Protein AF-0000000087551458 (afdb_homodimer)

Solvent-accessible surface area (backbone atoms only — not comparable to full-atom values): 13651 Å² total; per-residue (Å²): 126,88,75,55,56,70,58,49,51,50,13,48,53,32,6,51,55,11,37,76,61,69,16,69,64,28,6,11,34,29,32,46,92,92,32,78,53,16,55,11,52,19,35,22,65,68,70,70,38,76,75,34,36,12,62,48,35,8,50,53,38,17,45,74,68,69,41,66,91,47,36,48,73,15,34,37,37,27,42,41,41,49,32,47,40,43,20,44,53,42,38,69,52,28,35,36,30,39,36,22,17,38,83,33,57,73,49,8,8,64,67,16,94,47,45,60,46,66,48,67,82,40,76,87,32,48,73,50,41,49,76,48,70,61,46,70,60,89,110,126,89,77,52,58,70,58,50,49,50,12,49,54,32,6,51,54,11,38,74,61,68,16,68,64,28,6,12,33,28,32,47,93,91,32,78,54,16,54,11,53,19,34,23,66,68,70,72,38,77,75,33,35,13,62,48,36,8,52,51,38,18,43,75,69,69,41,67,90,46,36,48,70,14,35,37,38,26,43,42,42,51,32,47,40,42,19,44,54,42,37,69,53,28,35,36,28,39,37,22,19,39,82,35,56,71,49,8,7,64,68,18,96,47,44,57,45,67,48,67,82,39,78,88,34,49,71,50,41,49,77,47,71,61,46,71,60,91,111

Radius of gyration: 18.43 Å; Cα contacts (8 Å, |Δi|>4): 666; chains: 2; bounding box: 40×57×38 Å

Secondary structure (DSSP, 8-state):
---THHHHHHHHHHHHHHHHTTS---EEEEEETTEEEEEEE--HHHHT-TT--HHHHHHHHHHHTT-GGGGGG-EEEEEE--BHHHHHHHHHTT-SEEEEEE--TTTBTTTSS--TTT----GGG-SPPEEE--TTTT-/----HHHHHHHHHHHHHHHHTTS---EEEEEETTEEEEEEE--HHHHT-TT--HHHHHHHHHHHTT-GGGGGG-EEEEEE--BHHHHHHHHHTT-SEEEEEE--TTTBTTTSS--TTT----GGG-SPPEEE--TTTT-

Structure (mmCIF, N/CA/C/O backbone):
data_AF-0000000087551458-model_v1
#
loop_
_entity.id
_entity.type
_entity.pdbx_description
1 polymer 'Nucleoside deaminase'
#
loop_
_atom_site.group_PDB
_atom_site.id
_atom_site.type_symbol
_atom_site.label_atom_id
_atom_site.label_alt_id
_atom_site.label_comp_id
_atom_site.label_asym_id
_atom_site.label_entity_id
_atom_site.label_seq_id
_atom_site.pdbx_PDB_ins_code
_atom_site.Cartn_x
_atom_site.Cartn_y
_atom_site.Cartn_z
_atom_site.occupancy
_atom_site.B_iso_or_equiv
_atom_site.auth_seq_id
_atom_site.auth_comp_id
_atom_site.auth_asym_id
_atom_site.auth_atom_id
_atom_site.pdbx_PDB_model_num
ATOM 1 N N . MET A 1 1 ? -2.775 24.969 20.734 1 42.5 1 MET A N 1
ATOM 2 C CA . MET A 1 1 ? -3.451 23.984 19.891 1 42.5 1 MET A CA 1
ATOM 3 C C . MET A 1 1 ? -3.123 24.219 18.422 1 42.5 1 MET A C 1
ATOM 5 O O . MET A 1 1 ? -3.467 25.25 17.859 1 42.5 1 MET A O 1
ATOM 9 N N . ASP A 1 2 ? -1.963 23.891 17.781 1 56.97 2 ASP A N 1
ATOM 10 C CA . ASP A 1 2 ? -1.514 24.219 16.422 1 56.97 2 ASP A CA 1
ATOM 11 C C . ASP A 1 2 ? -2.625 23.969 15.414 1 56.97 2 ASP A C 1
ATOM 13 O O . ASP A 1 2 ? -3.326 22.953 15.477 1 56.97 2 ASP A O 1
ATOM 17 N N . ASN A 1 3 ? -3.404 24.922 15.047 1 77.62 3 ASN A N 1
ATOM 18 C CA . ASN A 1 3 ? -4.758 25 14.508 1 77.62 3 ASN A CA 1
ATOM 19 C C . ASN A 1 3 ? -4.863 24.328 13.141 1 77.62 3 ASN A C 1
ATOM 21 O O . ASN A 1 3 ? -4.551 24.938 12.117 1 77.62 3 ASN A O 1
ATOM 25 N N . TYR A 1 4 ? -4.766 23.016 13.094 1 88.94 4 TYR A N 1
ATOM 26 C CA . TYR A 1 4 ? -4.918 22.234 11.875 1 88.94 4 TYR A CA 1
ATOM 27 C C . TYR A 1 4 ? -6.336 22.328 11.328 1 88.94 4 TYR A C 1
ATOM 29 O O . TYR A 1 4 ? -6.691 21.656 10.367 1 88.94 4 TYR A O 1
ATOM 37 N N . ASN A 1 5 ? -7.047 23.219 11.922 1 91.06 5 ASN A N 1
ATOM 38 C CA . ASN A 1 5 ? -8.469 23.266 11.602 1 91.06 5 ASN A CA 1
ATOM 39 C C . ASN A 1 5 ? -8.695 23.562 10.117 1 91.06 5 ASN A C 1
ATOM 41 O O . ASN A 1 5 ? -9.516 22.922 9.469 1 91.06 5 ASN A O 1
ATOM 45 N N . GLN A 1 6 ? -7.988 24.516 9.633 1 94.19 6 GLN A N 1
ATOM 46 C CA . GLN A 1 6 ? -8.188 24.891 8.234 1 94.19 6 GLN A CA 1
ATOM 47 C C . GLN A 1 6 ? -7.812 23.734 7.305 1 94.19 6 GLN A C 1
ATOM 49 O O . GLN A 1 6 ? -8.445 23.547 6.266 1 94.19 6 GLN A O 1
ATOM 54 N N . TYR A 1 7 ? -6.797 23 7.621 1 96.94 7 TYR A N 1
ATOM 55 C CA . TYR A 1 7 ? -6.348 21.891 6.781 1 96.94 7 TYR A CA 1
ATOM 56 C C . TYR A 1 7 ? -7.301 20.703 6.883 1 96.94 7 TYR A C 1
ATOM 58 O O . TYR A 1 7 ? -7.566 20.031 5.887 1 96.94 7 TYR A O 1
ATOM 66 N N . MET A 1 8 ? -7.816 20.516 8.117 1 96.75 8 MET A N 1
ATOM 67 C CA . MET A 1 8 ? -8.781 19.438 8.266 1 96.75 8 MET A CA 1
ATOM 68 C C . MET A 1 8 ? -10.078 19.75 7.527 1 96.75 8 MET A C 1
ATOM 70 O O . MET A 1 8 ? -10.719 18.859 6.969 1 96.75 8 MET A O 1
ATOM 74 N N . LEU A 1 9 ? -10.414 21.016 7.527 1 96.38 9 LEU A N 1
ATOM 75 C CA . LEU A 1 9 ? -11.578 21.422 6.742 1 96.38 9 LEU A CA 1
ATOM 76 C C . LEU A 1 9 ? -11.367 21.109 5.262 1 96.38 9 LEU A C 1
ATOM 78 O O . LEU A 1 9 ? -12.305 20.688 4.574 1 96.38 9 LEU A O 1
ATOM 82 N N . GLU A 1 10 ? -10.148 21.344 4.773 1 98 10 GLU A N 1
ATOM 83 C CA . GLU A 1 10 ? -9.828 20.984 3.396 1 98 10 GLU A CA 1
ATOM 84 C C . GLU A 1 10 ? -9.984 19.484 3.178 1 98 10 GLU A C 1
ATOM 86 O O . GLU A 1 10 ? -10.547 19.047 2.168 1 98 10 GLU A O 1
ATOM 91 N N . CYS A 1 11 ? -9.508 18.688 4.129 1 98.44 11 CYS A N 1
ATOM 92 C CA . CYS A 1 11 ? -9.672 17.234 4.031 1 98.44 11 CYS A CA 1
ATOM 93 C C . CYS A 1 11 ? -11.141 16.859 3.936 1 98.44 11 CYS A C 1
ATOM 95 O O . CYS A 1 11 ? -11.516 15.992 3.135 1 98.44 11 CYS A O 1
ATOM 97 N N . ILE A 1 12 ? -11.945 17.5 4.719 1 97.94 12 ILE A N 1
ATOM 98 C CA . ILE A 1 12 ? -13.375 17.203 4.762 1 97.94 12 ILE A CA 1
ATOM 99 C C . ILE A 1 12 ? -14.016 17.547 3.418 1 97.94 12 ILE A C 1
ATOM 101 O O . ILE A 1 12 ? -14.859 16.812 2.91 1 97.94 12 ILE A O 1
ATOM 105 N N . GLN A 1 13 ? -13.617 18.656 2.859 1 98.56 13 GLN A N 1
ATOM 106 C CA . GLN A 1 13 ? -14.125 19.016 1.544 1 98.56 13 GLN A CA 1
ATOM 107 C C . GLN A 1 13 ? -13.742 17.984 0.49 1 98.56 13 GLN A C 1
ATOM 109 O O . GLN A 1 13 ? -14.555 17.625 -0.355 1 98.56 13 GLN A O 1
ATOM 114 N N . LEU A 1 14 ? -12.547 17.531 0.528 1 98.88 14 LEU A N 1
ATOM 115 C CA . LEU A 1 14 ? -12.094 16.469 -0.381 1 98.88 14 LEU A CA 1
ATOM 116 C C . LEU A 1 14 ? -12.875 15.188 -0.154 1 98.88 14 LEU A C 1
ATOM 118 O O . LEU A 1 14 ? -13.242 14.508 -1.112 1 98.88 14 LEU A O 1
ATOM 122 N N . ALA A 1 15 ? -13.125 14.906 1.107 1 98.69 15 ALA A N 1
ATOM 123 C CA . ALA A 1 15 ? -13.898 13.719 1.457 1 98.69 15 ALA A CA 1
ATOM 124 C C . ALA A 1 15 ? -15.312 13.789 0.873 1 98.69 15 ALA A C 1
ATOM 126 O O . ALA A 1 15 ? -15.836 12.781 0.392 1 98.69 15 ALA A O 1
ATOM 127 N N . LYS A 1 16 ? -15.859 14.961 0.935 1 98.69 16 LYS A N 1
ATOM 128 C CA . LYS A 1 16 ? -17.188 15.156 0.358 1 98.69 16 LYS A CA 1
ATOM 129 C C . LYS A 1 16 ? -17.172 14.891 -1.145 1 98.69 16 LYS A C 1
ATOM 131 O O . LYS A 1 16 ? -18.109 14.289 -1.682 1 98.69 16 LYS A O 1
ATOM 136 N N . GLN A 1 17 ? -16.156 15.352 -1.798 1 98.81 17 GLN A N 1
ATOM 137 C CA . GLN A 1 17 ? -16.016 15.094 -3.227 1 98.81 17 GLN A CA 1
ATOM 138 C C . GLN A 1 17 ? -15.891 13.602 -3.51 1 98.81 17 GLN A C 1
ATOM 140 O O . GLN A 1 17 ? -16.453 13.109 -4.492 1 98.81 17 GLN A O 1
ATOM 145 N N . ALA A 1 18 ? -15.164 12.906 -2.652 1 98.81 18 ALA A N 1
ATOM 146 C CA . ALA A 1 18 ? -15.062 11.453 -2.791 1 98.81 18 ALA A CA 1
ATOM 147 C C . ALA A 1 18 ? -16.438 10.797 -2.703 1 98.81 18 ALA A C 1
ATOM 149 O O . ALA A 1 18 ? -16.797 9.961 -3.537 1 98.81 18 ALA A O 1
ATOM 150 N N . LEU A 1 19 ? -17.156 11.219 -1.733 1 98.62 19 LEU A N 1
ATOM 151 C CA . LEU A 1 19 ? -18.484 10.672 -1.51 1 98.62 19 LEU A CA 1
ATOM 152 C C . LEU A 1 19 ? -19.391 10.922 -2.719 1 98.62 19 LEU A C 1
ATOM 154 O O . LEU A 1 19 ? -20.156 10.039 -3.119 1 98.62 19 LEU A O 1
ATOM 158 N N . GLU A 1 20 ? -19.312 12.062 -3.279 1 98.44 20 GLU A N 1
ATOM 159 C CA . GLU A 1 20 ? -20.109 12.43 -4.449 1 98.44 20 GLU A CA 1
ATOM 160 C C . GLU A 1 20 ? -19.828 11.492 -5.621 1 98.44 20 GLU A C 1
ATOM 162 O O . GLU A 1 20 ? -20.703 11.281 -6.469 1 98.44 20 GLU A O 1
ATOM 167 N N . LYS A 1 21 ? -18.703 10.914 -5.664 1 98.25 21 LYS A N 1
ATOM 168 C CA . LYS A 1 21 ? -18.312 10.031 -6.762 1 98.25 21 LYS A CA 1
ATOM 169 C C . LYS A 1 21 ? -18.5 8.562 -6.383 1 98.25 21 LYS A C 1
ATOM 171 O O . LYS A 1 21 ? -18.031 7.672 -7.094 1 98.25 21 LYS A O 1
ATOM 176 N N . GLY A 1 22 ? -19.109 8.344 -5.207 1 98.31 22 GLY A N 1
ATOM 177 C CA . GLY A 1 22 ? -19.469 6.996 -4.801 1 98.31 22 GLY A CA 1
ATOM 178 C C . GLY A 1 22 ? -18.359 6.301 -4.023 1 98.31 22 GLY A C 1
ATOM 179 O O . GLY A 1 22 ? -18.406 5.086 -3.832 1 98.31 22 GLY A O 1
ATOM 180 N N . ASN A 1 23 ? -17.375 7.059 -3.613 1 98.62 23 ASN A N 1
ATOM 181 C CA . ASN A 1 23 ? -16.281 6.52 -2.818 1 98.62 23 ASN A CA 1
ATOM 182 C C . ASN A 1 23 ? -16.484 6.766 -1.328 1 98.62 23 ASN A C 1
ATOM 184 O O . ASN A 1 23 ? -17.281 7.625 -0.943 1 98.62 23 ASN A O 1
ATOM 188 N N . PRO A 1 24 ? -15.828 5.902 -0.433 1 97.94 24 PRO A N 1
ATOM 189 C CA . PRO A 1 24 ? -15.773 6.309 0.974 1 97.94 24 PRO A CA 1
ATOM 190 C C . PRO A 1 24 ? -15.312 7.754 1.154 1 97.94 24 PRO A C 1
ATOM 192 O O . PRO A 1 24 ? -14.438 8.219 0.421 1 97.94 24 PRO A O 1
ATOM 195 N N . PRO A 1 25 ? -15.852 8.477 2.047 1 98.5 25 PRO A N 1
ATOM 196 C CA . PRO A 1 25 ? -15.516 9.891 2.238 1 98.5 25 PRO A CA 1
ATOM 197 C C . PRO A 1 25 ? -14.203 10.094 2.99 1 98.5 25 PRO A C 1
ATOM 199 O O . PRO A 1 25 ? -14.211 10.359 4.195 1 98.5 25 PRO A O 1
ATOM 202 N N . VAL A 1 26 ? -13.164 9.961 2.344 1 98.81 26 VAL A N 1
ATOM 203 C CA . VAL A 1 26 ? -11.828 10.156 2.898 1 98.81 26 VAL A CA 1
ATOM 204 C C . VAL A 1 26 ? -11.07 11.195 2.072 1 98.81 26 VAL A C 1
ATOM 206 O O . VAL A 1 26 ? -11.039 11.117 0.841 1 98.81 26 VAL A O 1
ATOM 209 N N . GLY A 1 27 ? -10.523 12.133 2.67 1 98.81 27 GLY A N 1
ATOM 210 C CA . GLY A 1 27 ? -9.664 13.156 2.104 1 98.81 27 GLY A CA 1
ATOM 211 C C . GLY A 1 27 ? -8.391 13.367 2.898 1 98.81 27 GLY A C 1
ATOM 212 O O . GLY A 1 27 ? -8.367 13.172 4.113 1 98.81 27 GLY A O 1
ATOM 213 N N . SER A 1 28 ? -7.32 13.75 2.213 1 98.88 28 SER A N 1
ATOM 214 C CA . SER A 1 28 ? -6.023 13.953 2.855 1 98.88 28 SER A CA 1
ATOM 215 C C . SER A 1 28 ? -5.246 15.086 2.193 1 98.88 28 SER A C 1
ATOM 217 O O . SER A 1 28 ? -5.387 15.32 0.992 1 98.88 28 SER A O 1
ATOM 219 N N . VAL A 1 29 ? -4.422 15.766 2.963 1 98.88 29 VAL A N 1
ATOM 220 C CA . VAL A 1 29 ? -3.525 16.781 2.43 1 98.88 29 VAL A CA 1
ATOM 221 C C . VAL A 1 29 ? -2.146 16.641 3.072 1 98.88 29 VAL A C 1
ATOM 223 O O . VAL A 1 29 ? -2.018 16.078 4.164 1 98.88 29 VAL A O 1
ATOM 226 N N . LEU A 1 30 ? -1.147 17.062 2.408 1 98.88 30 LEU A N 1
ATOM 227 C CA . LEU A 1 30 ? 0.207 17.25 2.916 1 98.88 30 LEU A CA 1
ATOM 228 C C . LEU A 1 30 ? 0.534 18.734 3.039 1 98.88 30 LEU A C 1
ATOM 230 O O . LEU A 1 30 ? 0.276 19.516 2.115 1 98.88 30 LEU A O 1
ATOM 234 N N . VAL A 1 31 ? 1.091 19.109 4.18 1 98.81 31 VAL A N 1
ATOM 235 C CA . VAL A 1 31 ? 1.373 20.5 4.457 1 98.81 31 VAL A CA 1
ATOM 236 C C . VAL A 1 31 ? 2.855 20.688 4.777 1 98.81 31 VAL A C 1
ATOM 238 O O . VAL A 1 31 ? 3.438 19.891 5.516 1 98.81 31 VAL A O 1
ATOM 241 N N . PHE A 1 32 ? 3.494 21.625 4.184 1 98.56 32 PHE A N 1
ATOM 242 C CA . PHE A 1 32 ? 4.867 22.031 4.449 1 98.56 32 PHE A CA 1
ATOM 243 C C . PHE A 1 32 ? 4.977 23.547 4.527 1 98.56 32 PHE A C 1
ATOM 245 O O . PHE A 1 32 ? 4.516 24.25 3.625 1 98.56 32 PHE A O 1
ATOM 252 N N . GLU A 1 33 ? 5.434 24.016 5.613 1 97.25 33 GLU A N 1
ATOM 253 C CA . GLU A 1 33 ? 5.586 25.453 5.82 1 97.25 33 GLU A CA 1
ATOM 254 C C . GLU A 1 33 ? 4.27 26.188 5.562 1 97.25 33 GLU A C 1
ATOM 256 O O . GLU A 1 33 ? 4.227 27.141 4.777 1 97.25 33 GLU A O 1
ATOM 261 N N . ASP A 1 34 ? 3.258 25.641 6.086 1 96.25 34 ASP A N 1
ATOM 262 C CA . ASP A 1 34 ? 1.927 26.234 6.141 1 96.25 34 ASP A CA 1
ATOM 263 C C . ASP A 1 34 ? 1.304 26.312 4.75 1 96.25 34 ASP A C 1
ATOM 265 O O . ASP A 1 34 ? 0.417 27.141 4.508 1 96.25 34 ASP A O 1
ATOM 269 N N . LYS A 1 35 ? 1.746 25.484 3.934 1 97.38 35 LYS A N 1
ATOM 270 C CA . LYS A 1 35 ? 1.183 25.391 2.59 1 97.38 35 LYS A CA 1
ATOM 271 C C . LYS A 1 35 ? 0.812 23.953 2.24 1 97.38 35 LYS A C 1
ATOM 273 O O . LYS A 1 35 ? 1.564 23.031 2.535 1 97.38 35 LYS A O 1
ATOM 278 N N . ILE A 1 36 ? -0.314 23.891 1.638 1 98.69 36 ILE A N 1
ATOM 279 C CA . ILE A 1 36 ? -0.689 22.578 1.114 1 98.69 36 ILE A CA 1
ATOM 280 C C . ILE A 1 36 ? 0.142 22.266 -0.126 1 98.69 36 ILE A C 1
ATOM 282 O O . ILE A 1 36 ? 0.088 22.984 -1.12 1 98.69 36 ILE A O 1
ATOM 286 N N . ILE A 1 37 ? 0.859 21.156 -0.063 1 98.81 37 ILE A N 1
ATOM 287 C CA . ILE A 1 37 ? 1.74 20.828 -1.179 1 98.81 37 ILE A CA 1
ATOM 288 C C . ILE A 1 37 ? 1.191 19.625 -1.935 1 98.81 37 ILE A C 1
ATOM 290 O O . ILE A 1 37 ? 1.638 19.312 -3.043 1 98.81 37 ILE A O 1
ATOM 294 N N . GLY A 1 38 ? 0.224 18.938 -1.358 1 98.88 38 GLY A N 1
ATOM 295 C CA . GLY A 1 38 ? -0.424 17.797 -1.969 1 98.88 38 GLY A CA 1
ATOM 296 C C . GLY A 1 38 ? -1.812 17.531 -1.419 1 98.88 38 GLY A C 1
ATOM 297 O O . GLY A 1 38 ? -2.062 17.734 -0.229 1 98.88 38 GLY A O 1
ATOM 298 N N . LYS A 1 39 ? -2.662 17.094 -2.283 1 98.94 39 LYS A N 1
ATOM 299 C CA . LYS A 1 39 ? -4.031 16.734 -1.932 1 98.94 39 LYS A CA 1
ATOM 300 C C . LYS A 1 39 ? -4.398 15.359 -2.471 1 98.94 39 LYS A C 1
ATOM 302 O O . LYS A 1 39 ? -3.914 14.953 -3.529 1 98.94 39 LYS A O 1
ATOM 307 N N . GLY A 1 40 ? -5.262 14.68 -1.704 1 98.88 40 GLY A N 1
ATOM 308 C CA . GLY A 1 40 ? -5.719 13.359 -2.115 1 98.88 40 GLY A CA 1
ATOM 309 C C . GLY A 1 40 ? -7.195 13.133 -1.854 1 98.88 40 GLY A C 1
ATOM 310 O O . GLY A 1 40 ? -7.68 13.375 -0.746 1 98.88 40 GLY A O 1
ATOM 311 N N . ILE A 1 41 ? -7.902 12.734 -2.904 1 98.88 41 ILE A N 1
ATOM 312 C CA . ILE A 1 41 ? -9.305 12.336 -2.832 1 98.88 41 ILE A CA 1
ATOM 313 C C . ILE A 1 41 ? -9.422 10.828 -3.018 1 98.88 41 ILE A C 1
ATOM 315 O O . ILE A 1 41 ? -8.984 10.281 -4.035 1 98.88 41 ILE A O 1
ATOM 319 N N . GLU A 1 42 ? -10.039 10.164 -1.99 1 98.81 42 GLU A N 1
ATOM 320 C CA . GLU A 1 42 ? -10.281 8.734 -2.113 1 98.81 42 GLU A CA 1
ATOM 321 C C . GLU A 1 42 ? -10.977 8.398 -3.428 1 98.81 42 GLU A C 1
ATOM 323 O O . GLU A 1 42 ? -12 9 -3.764 1 98.81 42 GLU A O 1
ATOM 328 N N . SER A 1 43 ? -10.391 7.395 -4.121 1 98.62 43 SER A N 1
ATOM 329 C CA . SER A 1 43 ? -10.992 7.07 -5.414 1 98.62 43 SER A CA 1
ATOM 330 C C . SER A 1 43 ? -10.852 5.586 -5.727 1 98.62 43 SER A C 1
ATOM 332 O O . SER A 1 43 ? -10.922 5.184 -6.891 1 98.62 43 SER A O 1
ATOM 334 N N . GLY A 1 44 ? -10.641 4.789 -4.715 1 97.5 44 GLY A N 1
ATOM 335 C CA . GLY A 1 44 ? -10.438 3.359 -4.906 1 97.5 44 GLY A CA 1
ATOM 336 C C . GLY A 1 44 ? -11.633 2.674 -5.551 1 97.5 44 GLY A C 1
ATOM 337 O O . GLY A 1 44 ? -11.469 1.915 -6.508 1 97.5 44 GLY A O 1
ATOM 338 N N . LYS A 1 45 ? -12.836 2.912 -5.059 1 96.69 45 LYS A N 1
ATOM 339 C CA . LYS A 1 45 ? -14.031 2.246 -5.559 1 96.69 45 LYS A CA 1
ATOM 340 C C . LYS A 1 45 ? -14.336 2.672 -6.992 1 96.69 45 LYS A C 1
ATOM 342 O O . LYS A 1 45 ? -14.523 1.828 -7.871 1 96.69 45 LYS A O 1
ATOM 347 N N . SER A 1 46 ? -14.312 3.977 -7.246 1 97 46 SER A N 1
ATOM 348 C CA . SER A 1 46 ? -14.703 4.48 -8.562 1 97 46 SER A CA 1
ATOM 349 C C . SER A 1 46 ? -13.672 4.109 -9.625 1 97 46 SER A C 1
ATOM 351 O O . SER A 1 46 ? -14.023 3.9 -10.789 1 97 46 SER A O 1
ATOM 353 N N . SER A 1 47 ? -12.406 3.965 -9.273 1 95.19 47 SER A N 1
ATOM 354 C CA . SER A 1 47 ? -11.352 3.633 -10.227 1 95.19 47 SER A CA 1
ATOM 355 C C . SER A 1 47 ? -11.172 2.123 -10.344 1 95.19 47 SER A C 1
ATOM 357 O O . SER A 1 47 ? -10.57 1.64 -11.305 1 95.19 47 SER A O 1
ATOM 359 N N . GLY A 1 48 ? -11.664 1.401 -9.266 1 93.62 48 GLY A N 1
ATOM 360 C CA . GLY A 1 48 ? -11.406 -0.03 -9.195 1 93.62 48 GLY A CA 1
ATOM 361 C C . GLY A 1 48 ? -9.992 -0.367 -8.773 1 93.62 48 GLY A C 1
ATOM 362 O O . GLY A 1 48 ? -9.562 -1.519 -8.883 1 93.62 48 GLY A O 1
ATOM 363 N N . ASP A 1 49 ? -9.211 0.591 -8.344 1 95.12 49 ASP A N 1
ATOM 364 C CA . ASP A 1 49 ? -7.828 0.477 -7.906 1 95.12 49 ASP A CA 1
ATOM 365 C C . ASP A 1 49 ? -7.688 0.848 -6.43 1 95.12 49 ASP A C 1
ATOM 367 O O . ASP A 1 49 ? -7.688 2.029 -6.078 1 95.12 49 ASP A O 1
ATOM 371 N N . ILE A 1 50 ? -7.445 -0.088 -5.59 1 94.69 50 ILE A N 1
ATOM 372 C CA . ILE A 1 50 ? -7.508 0.135 -4.148 1 94.69 50 ILE A CA 1
ATOM 373 C C . ILE A 1 50 ? -6.293 0.944 -3.699 1 94.69 50 ILE A C 1
ATOM 375 O O . ILE A 1 50 ? -6.242 1.415 -2.561 1 94.69 50 ILE A O 1
ATOM 379 N N . THR A 1 51 ? -5.258 1.122 -4.609 1 96.81 51 THR A N 1
ATOM 380 C CA . THR A 1 51 ? -4.117 1.946 -4.227 1 96.81 51 THR A CA 1
ATOM 381 C C . THR A 1 51 ? -4.477 3.428 -4.281 1 96.81 51 THR A C 1
ATOM 383 O O . THR A 1 51 ? -3.703 4.277 -3.832 1 96.81 51 THR A O 1
ATOM 386 N N . GLN A 1 52 ? -5.629 3.719 -4.746 1 97.94 52 GLN A N 1
ATOM 38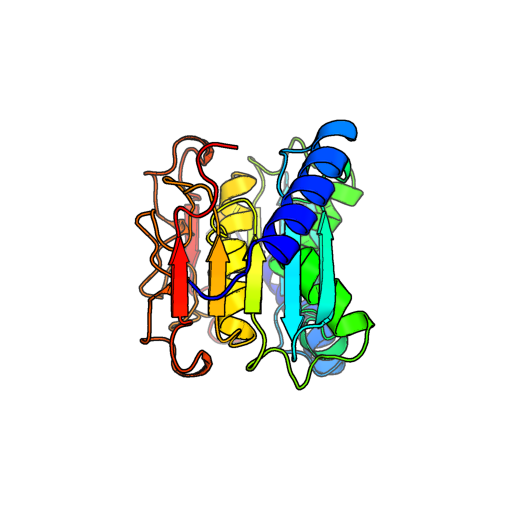7 C CA . GLN A 1 52 ? -6.035 5.113 -4.871 1 97.94 52 GLN A CA 1
ATOM 388 C C . GLN A 1 52 ? -6.707 5.605 -3.59 1 97.94 52 GLN A C 1
ATOM 390 O O . GLN A 1 52 ? -7.809 6.16 -3.631 1 97.94 52 GLN A O 1
ATOM 395 N N . HIS A 1 53 ? -6.078 5.352 -2.508 1 98.81 53 HIS A N 1
ATOM 396 C CA . HIS A 1 53 ? -6.469 5.934 -1.229 1 98.81 53 HIS A CA 1
ATOM 397 C C . HIS A 1 53 ? -6.066 7.402 -1.146 1 98.81 53 HIS A C 1
ATOM 399 O O . HIS A 1 53 ? -5.094 7.82 -1.779 1 98.81 53 HIS A O 1
ATOM 405 N N . ALA A 1 54 ? -6.75 8.164 -0.403 1 98.88 54 ALA A N 1
ATOM 406 C CA . ALA A 1 54 ? -6.543 9.602 -0.29 1 98.88 54 ALA A CA 1
ATOM 407 C C . ALA A 1 54 ? -5.117 9.914 0.15 1 98.88 54 ALA A C 1
ATOM 409 O O . ALA A 1 54 ? -4.484 10.836 -0.38 1 98.88 54 ALA A O 1
ATOM 410 N N . GLU A 1 55 ? -4.539 9.211 1.164 1 98.81 55 GLU A N 1
ATOM 411 C CA . GLU A 1 55 ? -3.197 9.453 1.688 1 98.81 55 GLU A CA 1
ATOM 412 C C . GLU A 1 55 ? -2.135 9.195 0.625 1 98.81 55 GLU A C 1
ATOM 414 O O . GLU A 1 55 ? -1.187 9.969 0.483 1 98.81 55 GLU A O 1
ATOM 419 N N . ILE A 1 56 ? -2.295 8.086 -0.097 1 98.81 56 ILE A N 1
ATOM 420 C CA . ILE A 1 56 ? -1.376 7.766 -1.184 1 98.81 56 ILE A CA 1
ATOM 421 C C . ILE A 1 56 ? -1.43 8.859 -2.246 1 98.81 56 ILE A C 1
ATOM 423 O O . ILE A 1 56 ? -0.391 9.352 -2.697 1 98.81 56 ILE A O 1
ATOM 427 N N . LEU A 1 57 ? -2.627 9.266 -2.598 1 98.81 57 LEU A N 1
ATOM 428 C CA . LEU A 1 57 ? -2.805 10.258 -3.654 1 98.81 57 LEU A CA 1
ATOM 429 C C . LEU A 1 57 ? -2.27 11.617 -3.221 1 98.81 57 LEU A C 1
ATOM 431 O O . LEU A 1 57 ? -1.756 12.383 -4.043 1 98.81 57 LEU A O 1
ATOM 435 N N . ALA A 1 58 ? -2.367 11.984 -1.93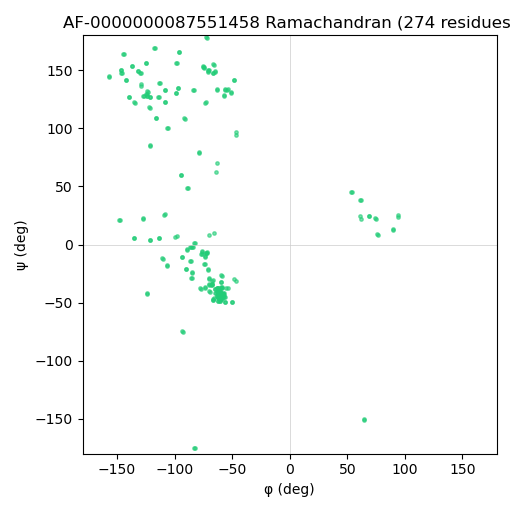6 1 98.88 58 ALA A N 1
ATOM 436 C CA . ALA A 1 58 ? -1.78 13.219 -1.428 1 98.88 58 ALA A CA 1
ATOM 437 C C . ALA A 1 58 ? -0.264 13.219 -1.604 1 98.88 58 ALA A C 1
ATOM 439 O O . ALA A 1 58 ? 0.32 14.227 -2.016 1 98.88 58 ALA A O 1
ATOM 440 N N . VAL A 1 59 ? 0.377 12.102 -1.317 1 98.81 59 VAL A N 1
ATOM 441 C CA . VAL A 1 59 ? 1.823 11.977 -1.475 1 98.81 59 VAL A CA 1
ATOM 442 C C . VAL A 1 59 ? 2.191 12.07 -2.953 1 98.81 59 VAL A C 1
ATOM 444 O O . VAL A 1 59 ? 3.111 12.797 -3.328 1 98.81 59 VAL A O 1
ATOM 447 N N . LYS A 1 60 ? 1.463 11.352 -3.789 1 98.38 60 LYS A N 1
ATOM 448 C CA . LYS A 1 60 ? 1.736 11.391 -5.223 1 98.38 60 LYS A CA 1
ATOM 449 C C . LYS A 1 60 ? 1.615 12.812 -5.762 1 98.38 60 LYS A C 1
ATOM 451 O O . LYS A 1 60 ? 2.422 13.242 -6.59 1 98.38 60 LYS A O 1
ATOM 456 N N . ASP A 1 61 ? 0.601 13.508 -5.34 1 98.75 61 ASP A N 1
ATOM 457 C CA . ASP A 1 61 ? 0.395 14.898 -5.746 1 98.75 61 ASP A CA 1
ATOM 458 C C . ASP A 1 61 ? 1.567 15.773 -5.32 1 98.75 61 ASP A C 1
ATOM 460 O O . ASP A 1 61 ? 2.061 16.594 -6.105 1 98.75 61 ASP A O 1
ATOM 464 N N . ALA A 1 62 ? 2.025 15.625 -4.094 1 98.69 62 ALA A N 1
ATOM 465 C CA . ALA A 1 62 ? 3.17 16.391 -3.6 1 98.69 62 ALA A CA 1
ATOM 466 C C . ALA A 1 62 ? 4.422 16.078 -4.418 1 98.69 62 ALA A C 1
ATOM 468 O O . ALA A 1 62 ? 5.191 16.984 -4.746 1 98.69 62 ALA A O 1
ATOM 469 N N . LEU A 1 63 ? 4.621 14.828 -4.734 1 98.12 63 LEU A N 1
ATOM 470 C CA . LEU A 1 63 ? 5.77 14.43 -5.543 1 98.12 63 LEU A CA 1
ATOM 471 C C . LEU A 1 63 ? 5.707 15.07 -6.926 1 98.12 63 LEU A C 1
ATOM 473 O O . LEU A 1 63 ? 6.707 15.594 -7.414 1 98.12 63 LEU A O 1
ATOM 477 N N . LYS A 1 64 ? 4.586 15.039 -7.551 1 97.75 64 LYS A N 1
ATOM 478 C CA . LYS A 1 64 ? 4.383 15.641 -8.867 1 97.75 64 LYS A CA 1
ATOM 479 C C . LYS A 1 64 ? 4.668 17.141 -8.828 1 97.75 64 LYS A C 1
ATOM 481 O O . LYS A 1 64 ? 5.176 17.703 -9.805 1 97.75 64 LYS A O 1
ATOM 486 N N . ASN A 1 65 ? 4.379 17.703 -7.703 1 97.88 65 ASN A N 1
ATOM 487 C CA . ASN A 1 65 ? 4.547 19.141 -7.527 1 97.88 65 ASN A CA 1
ATOM 488 C C . ASN A 1 65 ? 5.984 19.5 -7.16 1 97.88 65 ASN A C 1
ATOM 490 O O . ASN A 1 65 ? 6.305 20.672 -6.938 1 97.88 65 ASN A O 1
ATOM 494 N N . GLY A 1 66 ? 6.867 18.516 -7.012 1 97.19 66 GLY A N 1
ATOM 495 C CA . GLY A 1 66 ? 8.2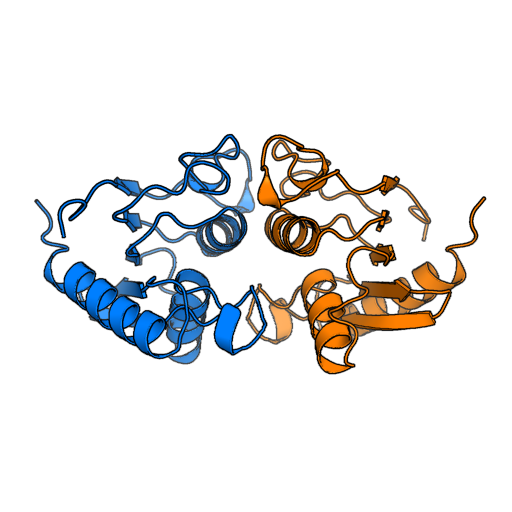89 18.781 -6.836 1 97.19 66 GLY A CA 1
ATOM 496 C C . GLY A 1 66 ? 8.711 18.844 -5.379 1 97.19 66 GLY A C 1
ATOM 497 O O . GLY A 1 66 ? 9.734 19.438 -5.051 1 97.19 66 GLY A O 1
ATOM 498 N N . TYR A 1 67 ? 7.945 18.203 -4.496 1 98.19 67 TYR A N 1
ATOM 499 C CA . TYR A 1 67 ? 8.211 18.359 -3.072 1 98.19 67 TYR A CA 1
ATOM 500 C C . TYR A 1 67 ? 8.805 17.094 -2.475 1 98.19 67 TYR A C 1
ATOM 502 O O . TYR A 1 67 ? 8.641 16.828 -1.28 1 98.19 67 TYR A O 1
ATOM 510 N N . ARG A 1 68 ? 9.445 16.312 -3.23 1 97.06 68 ARG A N 1
ATOM 511 C CA . ARG A 1 68 ? 10.039 15.055 -2.773 1 97.06 68 ARG A CA 1
ATOM 512 C C . ARG A 1 68 ? 10.977 15.297 -1.596 1 97.06 68 ARG A C 1
ATOM 514 O O . ARG A 1 68 ? 10.938 14.555 -0.607 1 97.06 68 ARG A O 1
ATOM 521 N N . ASP A 1 69 ? 11.695 16.359 -1.592 1 97.5 69 ASP A N 1
ATOM 522 C CA . ASP A 1 69 ? 12.805 16.562 -0.663 1 97.5 69 ASP A CA 1
ATOM 523 C C . ASP A 1 69 ? 12.305 17.141 0.661 1 97.5 69 ASP A C 1
ATOM 525 O O . ASP A 1 69 ? 13.078 17.281 1.61 1 97.5 69 ASP A O 1
ATOM 529 N N . VAL A 1 70 ? 11.031 17.391 0.752 1 98.38 70 VAL A N 1
ATOM 530 C CA . VAL A 1 70 ? 10.562 18.016 1.986 1 98.38 70 VAL A CA 1
ATOM 531 C C . VAL A 1 70 ? 9.508 17.125 2.641 1 98.38 70 VAL A C 1
ATOM 533 O O . VAL A 1 70 ? 8.945 17.469 3.682 1 98.38 70 VAL A O 1
ATOM 536 N N . LEU A 1 71 ? 9.219 15.961 2.123 1 98.25 71 LEU A N 1
ATOM 537 C CA . LEU A 1 71 ? 8.203 15.07 2.68 1 98.25 71 LEU A CA 1
ATOM 538 C C . LEU A 1 71 ? 8.531 14.711 4.125 1 98.25 71 LEU A C 1
ATOM 540 O O . LEU A 1 71 ? 7.637 14.648 4.969 1 98.25 71 LEU A O 1
ATOM 544 N N . GLU A 1 72 ? 9.766 14.547 4.445 1 98.19 72 GLU A N 1
ATOM 545 C CA . GLU A 1 72 ? 10.18 14.109 5.777 1 98.19 72 GLU A CA 1
ATOM 546 C C . GLU A 1 72 ? 10 15.227 6.805 1 98.19 72 GLU A C 1
ATOM 548 O O . GLU A 1 72 ? 10.094 14.984 8.008 1 98.19 72 GLU A O 1
ATOM 553 N N . LYS A 1 73 ? 9.656 16.453 6.332 1 98.56 73 LYS A N 1
ATOM 554 C CA . LYS A 1 73 ? 9.398 17.578 7.215 1 98.56 73 LYS A CA 1
ATOM 555 C C . LYS A 1 73 ? 7.93 18 7.152 1 98.56 73 LYS A C 1
ATOM 557 O O . LYS A 1 73 ? 7.535 19 7.77 1 98.56 73 LYS A O 1
ATOM 562 N N . SER A 1 74 ? 7.18 17.234 6.441 1 98.5 74 SER A N 1
ATOM 563 C CA . SER A 1 74 ? 5.805 17.641 6.164 1 98.5 74 SER A CA 1
ATOM 564 C C . SER A 1 74 ? 4.836 17 7.156 1 98.5 74 SER A C 1
ATOM 566 O O . SER A 1 74 ? 5.207 16.078 7.898 1 98.5 74 SER A O 1
ATOM 568 N N . ILE A 1 75 ? 3.609 17.562 7.156 1 98.56 75 ILE A N 1
ATOM 569 C CA . ILE A 1 75 ? 2.504 17.094 7.984 1 98.56 75 ILE A CA 1
ATOM 570 C C . ILE A 1 75 ? 1.394 16.531 7.094 1 98.56 75 ILE A C 1
ATOM 572 O O . ILE A 1 75 ? 0.921 17.219 6.184 1 98.56 75 ILE A O 1
ATOM 576 N N . MET A 1 76 ? 0.998 15.336 7.379 1 98.81 76 MET A N 1
ATOM 577 C CA . MET A 1 76 ? -0.171 14.797 6.691 1 98.81 76 MET A CA 1
ATOM 578 C C . MET A 1 76 ? -1.419 14.922 7.559 1 98.81 76 MET A C 1
ATOM 580 O O . MET A 1 76 ? -1.396 14.562 8.742 1 98.81 76 MET A O 1
ATOM 584 N N . LEU A 1 77 ? -2.398 15.422 6.984 1 98.69 77 LEU A N 1
ATOM 585 C CA . LEU A 1 77 ? -3.727 15.406 7.59 1 98.69 77 LEU A CA 1
ATOM 586 C C . LEU A 1 77 ? -4.68 14.531 6.785 1 98.69 77 LEU A C 1
ATOM 588 O O . LEU A 1 77 ? -4.66 14.555 5.555 1 98.69 77 LEU A O 1
ATOM 592 N N . SER A 1 78 ? -5.477 13.797 7.457 1 98.62 78 SER A N 1
ATOM 593 C CA . SER A 1 78 ? -6.445 12.914 6.809 1 98.62 78 SER A CA 1
ATOM 594 C C . SER A 1 78 ? -7.727 12.805 7.625 1 98.62 78 SER A C 1
ATOM 596 O O . SER A 1 78 ? -7.695 12.859 8.859 1 98.62 78 SER A O 1
ATOM 598 N N . THR A 1 79 ? -8.852 12.633 6.965 1 98.12 79 THR A N 1
ATOM 599 C CA . THR A 1 79 ? -10.117 12.484 7.676 1 98.12 79 THR A CA 1
ATOM 600 C C . THR A 1 79 ? -10.141 11.172 8.461 1 98.12 79 THR A C 1
ATOM 602 O O . THR A 1 79 ? -10.789 11.086 9.508 1 98.12 79 THR A O 1
ATOM 605 N N . HIS A 1 80 ? -9.5 10.172 8.016 1 98.06 80 HIS A N 1
ATOM 606 C CA . HIS A 1 80 ? -9.492 8.844 8.625 1 98.06 80 HIS A CA 1
ATOM 607 C C . HIS A 1 80 ? -8.07 8.383 8.922 1 98.06 80 HIS A C 1
ATOM 609 O O . HIS A 1 80 ? -7.121 8.812 8.25 1 98.06 80 HIS A O 1
ATOM 615 N N . GLU A 1 81 ? -7.938 7.5 9.836 1 98.38 81 GLU A N 1
ATOM 616 C CA . GLU A 1 81 ? -6.664 6.844 10.117 1 98.38 81 GLU A CA 1
ATOM 617 C C . GLU A 1 81 ? -6.113 6.156 8.867 1 98.38 81 GLU A C 1
ATOM 619 O O . GLU A 1 81 ? -6.824 5.402 8.203 1 98.38 81 GLU A O 1
ATOM 624 N N . PRO A 1 82 ? -4.809 6.438 8.5 1 98.69 82 PRO A N 1
ATOM 625 C CA . PRO A 1 82 ? -4.203 5.672 7.406 1 98.69 82 PRO A CA 1
ATOM 626 C C . PRO A 1 82 ? -4.23 4.164 7.656 1 98.69 82 PRO A C 1
ATOM 628 O O . PRO A 1 82 ? -3.914 3.713 8.758 1 98.69 82 PRO A O 1
ATOM 631 N N . CYS A 1 83 ? -4.625 3.408 6.668 1 98.5 83 CYS A N 1
ATOM 632 C CA . CYS A 1 83 ? -4.625 1.954 6.781 1 98.5 83 CYS A CA 1
ATOM 633 C C . CYS A 1 83 ? -3.205 1.402 6.75 1 98.5 83 CYS A C 1
ATOM 635 O O . CYS A 1 83 ? -2.246 2.154 6.559 1 98.5 83 CYS A O 1
ATOM 637 N N . ILE A 1 84 ? -3.088 0.147 6.891 1 98.5 84 ILE A N 1
ATOM 638 C CA . ILE A 1 84 ? -1.826 -0.584 6.84 1 98.5 84 ILE A CA 1
ATOM 639 C C . ILE A 1 84 ? -1.047 -0.181 5.59 1 98.5 84 ILE A C 1
ATOM 641 O O . ILE A 1 84 ? 0.128 0.186 5.676 1 98.5 84 ILE A O 1
ATOM 645 N N . MET A 1 85 ? -1.667 -0.182 4.438 1 98.62 85 MET A N 1
ATOM 646 C CA . MET A 1 85 ? -1.027 0.128 3.16 1 98.62 85 MET A CA 1
ATOM 647 C C . MET A 1 85 ? -0.508 1.562 3.146 1 98.62 85 MET A C 1
ATOM 649 O O . MET A 1 85 ? 0.652 1.803 2.807 1 98.62 85 MET A O 1
ATOM 653 N N . CYS A 1 86 ? -1.289 2.461 3.52 1 98.81 86 CYS A N 1
ATOM 654 C CA . CYS A 1 86 ? -0.915 3.869 3.521 1 98.81 86 CYS A CA 1
ATOM 655 C C . CYS A 1 86 ? 0.121 4.16 4.602 1 98.81 86 CYS A C 1
ATOM 657 O O . CYS A 1 86 ? 0.981 5.023 4.426 1 98.81 86 CYS A O 1
ATOM 659 N N . SER A 1 87 ? -0.004 3.455 5.699 1 98.75 87 SER A N 1
ATOM 660 C CA . SER A 1 87 ? 0.967 3.629 6.773 1 98.75 87 SER A CA 1
ATOM 661 C C . SER A 1 87 ? 2.369 3.236 6.32 1 98.75 87 SER A C 1
ATOM 663 O O . SER A 1 87 ? 3.352 3.875 6.707 1 98.75 87 SER A O 1
ATOM 665 N N . TYR A 1 88 ? 2.48 2.209 5.523 1 98.75 88 TYR A N 1
ATOM 666 C CA . TYR A 1 88 ? 3.764 1.855 4.926 1 98.75 88 TYR A CA 1
ATOM 667 C C . TYR A 1 88 ? 4.344 3.027 4.141 1 98.75 88 TYR A C 1
ATOM 669 O O . TYR A 1 88 ? 5.52 3.363 4.293 1 98.75 88 TYR A O 1
ATOM 677 N N . LEU A 1 89 ? 3.516 3.562 3.324 1 98.31 89 LEU A N 1
ATOM 678 C CA . LEU A 1 89 ? 3.92 4.68 2.479 1 98.31 89 LEU A CA 1
ATOM 679 C C . LEU A 1 89 ? 4.375 5.863 3.322 1 98.31 89 LEU A C 1
ATOM 681 O O . LEU A 1 89 ? 5.395 6.492 3.02 1 98.31 89 LEU A O 1
ATOM 685 N N . ILE A 1 90 ? 3.652 6.176 4.363 1 98.75 90 ILE A N 1
ATOM 686 C CA . ILE A 1 90 ? 3.957 7.281 5.266 1 98.75 90 ILE A CA 1
ATOM 687 C C . ILE A 1 90 ? 5.312 7.051 5.93 1 98.75 90 ILE A C 1
ATOM 689 O O . ILE A 1 90 ? 6.152 7.957 5.977 1 98.75 90 ILE A O 1
ATOM 693 N N . ARG A 1 91 ? 5.539 5.836 6.371 1 98.62 91 ARG A N 1
ATOM 694 C CA . ARG A 1 91 ? 6.797 5.504 7.027 1 98.62 91 ARG A CA 1
ATOM 695 C C . ARG A 1 91 ? 7.953 5.512 6.031 1 98.62 91 ARG A C 1
ATOM 697 O O . ARG A 1 91 ? 9.047 5.992 6.34 1 98.62 91 ARG A O 1
ATOM 704 N N . HIS A 1 92 ? 7.707 5 4.859 1 97.88 92 HIS A N 1
ATOM 705 C CA . HIS A 1 92 ? 8.727 4.961 3.82 1 97.88 92 HIS A CA 1
ATOM 706 C C . HIS A 1 92 ? 9.242 6.359 3.504 1 97.88 92 HIS A C 1
ATOM 708 O O . HIS A 1 92 ? 10.453 6.555 3.32 1 97.88 92 HIS A O 1
ATOM 714 N N . HIS A 1 93 ? 8.336 7.316 3.432 1 98.19 93 HIS A N 1
ATOM 715 C CA . HIS A 1 93 ? 8.711 8.68 3.084 1 98.19 93 HIS A CA 1
ATOM 716 C C . HIS A 1 93 ? 9.078 9.484 4.324 1 98.19 93 HIS A C 1
ATOM 718 O O . HIS A 1 93 ? 9.414 10.672 4.23 1 98.19 93 HIS A O 1
ATOM 724 N N . ARG A 1 94 ? 8.938 8.922 5.527 1 98.38 94 ARG A N 1
ATOM 725 C CA . ARG A 1 94 ? 9.344 9.5 6.805 1 98.38 94 ARG A CA 1
ATOM 726 C C . ARG A 1 94 ? 8.594 10.797 7.082 1 98.38 94 ARG A C 1
ATOM 728 O O . ARG A 1 94 ? 9.188 11.781 7.531 1 98.38 94 ARG A O 1
ATOM 735 N N . ILE A 1 95 ? 7.32 10.797 6.703 1 98.75 95 ILE A N 1
ATOM 736 C CA . ILE A 1 95 ? 6.496 11.961 7.016 1 98.75 95 ILE A CA 1
ATOM 737 C C . ILE A 1 95 ? 6.562 12.25 8.516 1 98.75 95 ILE A C 1
ATOM 739 O O . ILE A 1 95 ? 6.391 11.352 9.336 1 98.75 95 ILE A O 1
ATOM 743 N N . ALA A 1 96 ? 6.762 13.461 8.898 1 98.5 96 ALA A N 1
ATOM 744 C CA . ALA A 1 96 ? 7.164 13.844 10.25 1 98.5 96 ALA A CA 1
ATOM 745 C C . ALA A 1 96 ? 5.984 13.781 11.219 1 98.5 96 ALA A C 1
ATOM 747 O O . ALA A 1 96 ? 6.152 13.453 12.391 1 98.5 96 ALA A O 1
ATOM 748 N N . LYS A 1 97 ? 4.82 14.188 10.695 1 98.31 97 LYS A N 1
ATOM 749 C CA . LYS A 1 97 ? 3.65 14.312 11.562 1 98.31 97 LYS A CA 1
ATOM 750 C C . LYS A 1 97 ? 2.381 13.867 10.836 1 98.31 97 LYS A C 1
ATOM 752 O O . LYS A 1 97 ? 2.221 14.125 9.641 1 98.31 97 LYS A O 1
ATOM 757 N N . LEU A 1 98 ? 1.535 13.195 11.602 1 98.5 98 LEU A N 1
ATOM 758 C CA . LEU A 1 98 ? 0.243 12.727 11.109 1 98.5 98 LEU A CA 1
ATOM 759 C C . LEU A 1 98 ? -0.886 13.188 12.023 1 98.5 98 LEU A C 1
ATOM 761 O O . LEU A 1 98 ? -0.819 13.008 13.242 1 98.5 98 LEU A O 1
ATOM 765 N N . VAL A 1 99 ? -1.863 13.812 11.414 1 98 99 VAL A N 1
ATOM 766 C CA . VAL A 1 99 ? -3.092 14.211 12.094 1 98 99 VAL A CA 1
ATOM 767 C C . VAL A 1 99 ? -4.293 13.562 11.406 1 98 99 VAL A C 1
ATOM 769 O O . VAL A 1 99 ? -4.461 13.688 10.195 1 98 99 VAL A O 1
ATOM 772 N N . PHE A 1 100 ? -5.109 12.875 12.188 1 97.69 100 PHE A N 1
ATOM 773 C CA . PHE A 1 100 ? -6.273 12.297 11.531 1 97.69 100 PHE A CA 1
ATOM 774 C C . PHE A 1 100 ? -7.484 12.312 12.453 1 97.69 100 PHE A C 1
ATOM 776 O O . PHE A 1 100 ? -7.344 12.492 13.664 1 97.69 100 PHE A O 1
ATOM 783 N N . GLY A 1 101 ? -8.625 12.133 11.875 1 95.5 101 GLY A N 1
ATOM 784 C CA . GLY A 1 101 ? -9.883 12.227 12.594 1 95.5 101 GLY A CA 1
ATOM 785 C C . GLY A 1 101 ? -10.367 10.891 13.125 1 95.5 101 GLY A C 1
ATOM 786 O O . GLY A 1 101 ? -10.109 10.539 14.273 1 95.5 101 GLY A O 1
ATOM 787 N N . VAL A 1 102 ? -10.883 10.039 12.289 1 95.56 102 VAL A N 1
ATOM 788 C CA . VAL A 1 102 ? -11.609 8.828 12.656 1 95.56 102 VAL A CA 1
ATOM 789 C C . VAL A 1 102 ? -10.672 7.625 12.602 1 95.56 102 VAL A C 1
ATOM 791 O O . VAL A 1 102 ? -9.906 7.473 11.648 1 95.56 102 VAL A O 1
ATOM 794 N N . SER A 1 103 ? -10.773 6.793 13.68 1 95.88 103 SER A N 1
ATOM 795 C CA . SER A 1 103 ? -10 5.555 13.695 1 95.88 103 SER A CA 1
ATOM 796 C C . SER A 1 103 ? -10.617 4.508 12.773 1 95.88 103 SER A C 1
ATOM 798 O O . SER A 1 103 ? -11.812 4.551 12.492 1 95.88 103 SER A O 1
ATOM 800 N N . VAL A 1 104 ? -9.688 3.615 12.312 1 95.69 104 VAL A N 1
ATOM 801 C CA . VAL A 1 104 ? -10.094 2.494 11.469 1 95.69 104 VAL A CA 1
ATOM 802 C C . VAL A 1 104 ? -9.695 1.178 12.133 1 95.69 104 VAL A C 1
ATOM 804 O O . VAL A 1 104 ? -8.609 0.648 11.867 1 95.69 104 VAL A O 1
ATOM 807 N N . PRO A 1 105 ? -10.328 0.568 12.969 1 90.94 105 PRO A N 1
ATOM 808 C CA . PRO A 1 105 ? -9.953 -0.467 13.938 1 90.94 105 PRO A CA 1
ATOM 809 C C . PRO A 1 105 ? -9.305 -1.683 13.281 1 90.94 105 PRO A C 1
ATOM 811 O O . PRO A 1 105 ? -8.367 -2.26 13.836 1 90.94 105 PRO A O 1
ATOM 814 N N . PHE A 1 106 ? -9.75 -2.307 12.156 1 95.94 106 PHE A N 1
ATOM 815 C CA . PHE A 1 106 ? -9.312 -3.596 11.633 1 95.94 106 PHE A CA 1
ATOM 816 C C . PHE A 1 106 ? -8.07 -3.432 10.766 1 95.94 106 PHE A C 1
ATOM 818 O O . PHE A 1 106 ? -7.184 -4.293 10.766 1 95.94 106 PHE A O 1
ATOM 825 N N . VAL A 1 107 ? -7.98 -2.326 10.211 1 97.88 107 VAL A N 1
ATOM 826 C CA . VAL A 1 107 ? -6.887 -2.26 9.25 1 97.88 107 VAL A CA 1
ATOM 827 C C . VAL A 1 107 ? -6.125 -0.947 9.422 1 97.88 107 VAL A C 1
ATOM 829 O O . VAL A 1 107 ? -5.188 -0.661 8.672 1 97.88 107 VAL A O 1
ATOM 832 N N . GLY A 1 108 ? -6.438 -0.149 10.406 1 97.94 108 GLY A N 1
ATOM 833 C CA . GLY A 1 108 ? -5.695 1.069 10.688 1 97.94 108 GLY A CA 1
ATOM 834 C C . GLY A 1 108 ? -4.266 0.811 11.125 1 97.94 108 GLY A C 1
ATOM 835 O O . GLY A 1 108 ? -3.988 -0.184 11.797 1 97.94 108 GLY A O 1
ATOM 836 N N . GLY A 1 109 ? -3.381 1.728 10.789 1 97.94 109 GLY A N 1
ATOM 837 C CA . GLY A 1 109 ? -1.963 1.57 11.078 1 97.94 109 GLY A CA 1
ATOM 838 C C . GLY A 1 109 ? -1.616 1.829 12.531 1 97.94 109 GLY A C 1
ATOM 839 O O . GLY A 1 109 ? -0.487 1.58 12.961 1 97.94 109 GLY A O 1
ATOM 840 N N . GLN A 1 11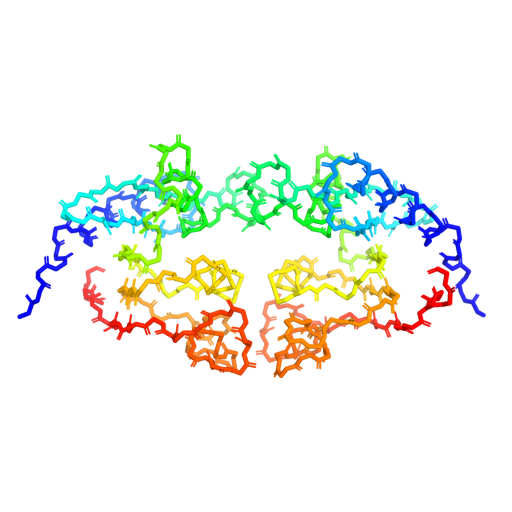0 ? -2.535 2.299 13.266 1 96.56 110 GLN A N 1
ATOM 841 C CA . GLN A 1 110 ? -2.324 2.562 14.68 1 96.56 110 GLN A CA 1
ATOM 842 C C . GLN A 1 110 ? -3.355 1.831 15.539 1 96.56 110 GLN A C 1
ATOM 844 O O . GLN A 1 110 ? -3.006 1.204 16.531 1 96.56 110 GLN A O 1
ATOM 849 N N . SER A 1 111 ? -4.562 1.812 15.148 1 94.94 111 SER A N 1
ATOM 850 C CA . SER A 1 111 ? -5.66 1.313 15.969 1 94.94 111 SER A CA 1
ATOM 851 C C . SER A 1 111 ? -5.801 -0.201 15.844 1 94.94 111 SER A C 1
ATOM 853 O O . SER A 1 111 ? -6.418 -0.844 16.703 1 94.94 111 SER A O 1
ATOM 855 N N . SER A 1 112 ? -5.344 -0.768 14.758 1 95.31 112 SER A N 1
ATOM 856 C CA . SER A 1 112 ? -5.438 -2.211 14.562 1 95.31 112 SER A CA 1
ATOM 857 C C . SER A 1 112 ? -4.293 -2.938 15.266 1 95.31 112 SER A C 1
ATOM 859 O O . SER A 1 112 ? -3.52 -2.322 16 1 95.31 112 SER A O 1
ATOM 861 N N . GLU A 1 113 ? -4.242 -4.262 15.062 1 95.06 113 GLU A N 1
ATOM 862 C CA . GLU A 1 113 ? -3.166 -5.051 15.656 1 95.06 113 GLU A CA 1
ATOM 863 C C . GLU A 1 113 ? -1.834 -4.773 14.961 1 95.06 113 GLU A C 1
ATOM 865 O O . GLU A 1 113 ? -0.78 -5.203 15.438 1 95.06 113 GLU A O 1
ATOM 870 N N . PHE A 1 114 ? -1.865 -3.996 13.859 1 96.06 114 PHE A N 1
ATOM 871 C CA . PHE A 1 114 ? -0.665 -3.703 13.086 1 96.06 114 PHE A CA 1
ATOM 872 C C . PHE A 1 114 ? -0.202 -2.271 13.328 1 96.06 114 PHE A C 1
ATOM 874 O O . PHE A 1 114 ? -0.638 -1.349 12.633 1 96.06 114 PHE A O 1
ATOM 881 N N . LYS A 1 115 ? 0.739 -2.045 14.109 1 96 115 LYS A N 1
ATOM 882 C CA . LYS A 1 115 ? 1.17 -0.716 14.539 1 96 115 LYS A CA 1
ATOM 883 C C . LYS A 1 115 ? 2.309 -0.199 13.664 1 96 115 LYS A C 1
ATOM 885 O O . LYS A 1 115 ? 3.373 0.159 14.172 1 96 115 LYS A O 1
ATOM 890 N N . ILE A 1 116 ? 1.986 -0.108 12.406 1 98.25 116 ILE A N 1
ATOM 891 C CA . ILE A 1 116 ? 2.969 0.272 11.398 1 98.25 116 ILE A CA 1
ATOM 892 C C . ILE A 1 116 ? 3.432 1.707 11.648 1 98.25 116 ILE A C 1
ATOM 894 O O . ILE A 1 116 ? 4.621 2.012 11.531 1 98.25 116 ILE A O 1
ATOM 898 N N . LEU A 1 117 ? 2.553 2.58 12.039 1 98.38 117 LEU A N 1
ATOM 899 C CA . LEU A 1 117 ? 2.852 3.996 12.219 1 98.38 117 LEU A CA 1
ATOM 900 C C . LEU A 1 117 ? 3.75 4.211 13.438 1 98.38 117 LEU A C 1
ATOM 902 O O . LEU A 1 117 ? 4.539 5.16 13.469 1 98.38 117 LEU A O 1
ATOM 906 N N . GLU A 1 118 ? 3.729 3.285 14.281 1 96.88 118 GLU A N 1
ATOM 907 C CA . GLU A 1 118 ? 4.367 3.529 15.57 1 96.88 118 GLU A CA 1
ATOM 908 C C . GLU A 1 118 ? 5.688 2.771 15.688 1 96.88 118 GLU A C 1
ATOM 910 O O . GLU A 1 118 ? 6.496 3.059 16.578 1 96.88 118 GLU A O 1
ATOM 915 N N . THR A 1 119 ? 5.891 1.803 14.883 1 97.06 119 THR A N 1
ATOM 916 C CA . THR A 1 119 ? 7.051 0.935 15.031 1 97.06 119 THR A CA 1
ATOM 917 C C . THR A 1 119 ? 8.344 1.705 14.758 1 97.06 119 THR A C 1
ATOM 919 O O . THR A 1 119 ? 8.359 2.617 13.93 1 97.06 119 THR A O 1
ATOM 922 N N . GLU A 1 120 ? 9.422 1.348 15.438 1 96.56 120 GLU A N 1
ATOM 923 C CA . GLU A 1 120 ? 10.75 1.916 15.195 1 96.56 120 GLU A CA 1
ATOM 924 C C . GLU A 1 120 ? 11.789 0.821 14.977 1 96.56 120 GLU A C 1
ATOM 926 O O . GLU A 1 120 ? 12.984 1.043 15.18 1 96.56 120 GLU A O 1
ATOM 931 N N . THR A 1 121 ? 11.32 -0.332 14.594 1 95.25 121 THR A N 1
ATOM 932 C CA . THR A 1 121 ? 12.188 -1.492 14.438 1 95.25 121 THR A CA 1
ATOM 933 C C . THR A 1 121 ? 12.672 -1.614 12.992 1 95.25 121 THR A C 1
ATOM 935 O O . THR A 1 121 ? 13.523 -2.449 12.688 1 95.25 121 THR A O 1
ATOM 938 N N . VAL A 1 122 ? 12.117 -0.866 12.062 1 97.31 122 VAL A N 1
ATOM 939 C CA . VAL A 1 122 ? 12.555 -0.853 10.672 1 97.31 122 VAL A CA 1
ATOM 940 C C . VAL A 1 122 ? 13.625 0.225 10.477 1 97.31 122 VAL A C 1
ATOM 942 O O . VAL A 1 122 ? 13.32 1.419 10.492 1 97.31 122 VAL A O 1
ATOM 945 N N . PRO A 1 123 ? 14.828 -0.093 10.297 1 95.62 123 PRO A N 1
ATOM 946 C CA . PRO A 1 123 ? 15.93 0.87 10.32 1 95.62 123 PRO A CA 1
ATOM 947 C C . PRO A 1 123 ? 15.781 1.969 9.273 1 95.62 123 PRO A C 1
ATOM 949 O O . PRO A 1 123 ? 16.031 3.141 9.562 1 95.62 123 PRO A O 1
ATOM 952 N N . LYS A 1 124 ? 15.305 1.655 8.156 1 95.44 124 LYS A N 1
ATOM 953 C CA . LYS A 1 124 ? 15.258 2.613 7.059 1 95.44 124 LYS A CA 1
ATOM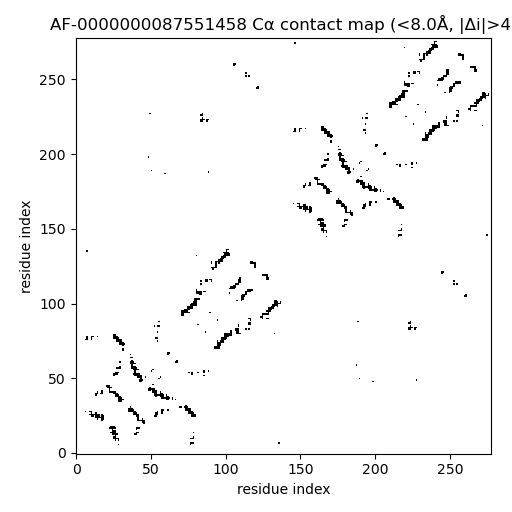 954 C C . LYS A 1 124 ? 14.172 3.66 7.281 1 95.44 124 LYS A C 1
ATOM 956 O O . LYS A 1 124 ? 14.148 4.691 6.605 1 95.44 124 LYS A O 1
ATOM 961 N N . TRP A 1 125 ? 13.188 3.426 8.203 1 97.38 125 TRP A N 1
ATOM 962 C CA . TRP A 1 125 ? 12.031 4.301 8.375 1 97.38 125 TRP A CA 1
ATOM 963 C C . TRP A 1 125 ? 12.359 5.441 9.336 1 97.38 125 TRP A C 1
ATOM 965 O O . TRP A 1 125 ? 11.641 6.441 9.391 1 97.38 125 TRP A O 1
ATOM 975 N N . GLY A 1 126 ? 13.453 5.332 10.078 1 95.56 126 GLY A N 1
ATOM 976 C CA . GLY A 1 126 ? 13.789 6.371 11.039 1 95.56 126 GLY A CA 1
ATOM 977 C C . GLY A 1 126 ? 12.781 6.492 12.164 1 95.56 126 GLY A C 1
ATOM 978 O O . GLY A 1 126 ? 12.203 5.492 12.594 1 95.56 126 GLY A O 1
ATOM 979 N N . ASN A 1 127 ? 12.609 7.691 12.734 1 96.75 127 ASN A N 1
ATOM 980 C CA . ASN A 1 127 ? 11.695 7.93 13.852 1 96.75 127 ASN A CA 1
ATOM 981 C C . ASN A 1 127 ? 10.234 7.836 13.414 1 96.75 127 ASN A C 1
ATOM 983 O O . ASN A 1 127 ? 9.906 8.172 12.273 1 96.75 127 ASN A O 1
ATOM 987 N N . LYS A 1 128 ? 9.406 7.418 14.289 1 98.06 128 LYS A N 1
ATOM 988 C CA . LYS A 1 128 ? 7.969 7.438 14.023 1 98.06 128 LYS A CA 1
ATOM 989 C C . LYS A 1 128 ? 7.453 8.867 13.891 1 98.06 128 LYS A C 1
ATOM 991 O O . LYS A 1 128 ? 8.031 9.797 14.461 1 98.06 128 LYS A O 1
ATOM 996 N N . PRO A 1 129 ? 6.391 9.023 13.18 1 98.5 129 PRO A N 1
ATOM 997 C CA . PRO A 1 129 ? 5.789 10.359 13.141 1 98.5 129 PRO A CA 1
ATOM 998 C C . PRO A 1 129 ? 5.145 10.758 14.461 1 98.5 129 PRO A C 1
ATOM 1000 O O . PRO A 1 129 ? 4.762 9.891 15.25 1 98.5 129 PRO A O 1
ATOM 1003 N N . GLU A 1 130 ? 5.141 12.031 14.703 1 98.19 130 GLU A N 1
ATOM 1004 C CA . GLU A 1 130 ? 4.191 12.516 15.703 1 98.19 130 GLU A CA 1
ATOM 1005 C C . GLU A 1 130 ? 2.752 12.266 15.258 1 98.19 130 GLU A C 1
ATOM 1007 O O . GLU A 1 130 ? 2.393 12.539 14.109 1 98.19 130 GLU A O 1
ATOM 1012 N N . ILE A 1 131 ? 1.923 11.742 16.141 1 97.62 131 ILE A N 1
ATOM 1013 C CA . ILE A 1 131 ? 0.562 11.398 15.75 1 97.62 131 ILE A CA 1
ATOM 1014 C C . ILE A 1 131 ? -0.437 12.117 16.656 1 97.62 131 ILE A C 1
ATOM 1016 O O . ILE A 1 131 ? -0.307 12.086 17.875 1 97.62 131 ILE A O 1
ATOM 1020 N N . GLU A 1 132 ? -1.353 12.789 16.062 1 95.62 132 GLU A N 1
ATOM 1021 C CA . GLU A 1 132 ? -2.508 13.375 16.719 1 95.62 132 GLU A CA 1
ATOM 1022 C C . GLU A 1 132 ? -3.814 12.844 16.141 1 95.62 132 GLU A C 1
ATOM 1024 O O . GLU A 1 132 ? -4.078 13 14.953 1 95.62 132 GLU A O 1
ATOM 1029 N N . SER A 1 133 ? -4.621 12.164 16.984 1 92.19 133 SER A N 1
ATOM 1030 C CA . SER A 1 133 ? -5.859 11.555 16.516 1 92.19 133 SER A CA 1
ATOM 1031 C C . SER A 1 133 ? -7.078 12.172 17.188 1 92.19 133 SER A C 1
ATOM 1033 O O . SER A 1 133 ? -6.941 12.898 18.172 1 92.19 133 SER A O 1
ATOM 1035 N N . GLY A 1 134 ? -8.273 11.812 16.625 1 83.69 134 GLY A N 1
ATOM 1036 C CA . GLY A 1 134 ? -9.523 12.203 17.25 1 83.69 134 GLY A CA 1
ATOM 1037 C C . GLY A 1 134 ? -9.852 13.68 17.078 1 83.69 134 GLY A C 1
ATOM 1038 O O . GLY A 1 134 ? -10.531 14.273 17.906 1 83.69 134 GLY A O 1
ATOM 1039 N N . ILE A 1 135 ? -9.227 14.156 16.031 1 74.12 135 ILE A N 1
ATOM 1040 C CA . ILE A 1 135 ? -9.508 15.562 15.758 1 74.12 135 ILE A CA 1
ATOM 1041 C C . ILE A 1 135 ? -10.797 15.688 14.953 1 74.12 135 ILE A C 1
ATOM 1043 O O . ILE A 1 135 ? -11.031 14.914 14.023 1 74.12 135 ILE A O 1
ATOM 1047 N N . TRP A 1 136 ? -11.664 16.469 15.227 1 64.44 136 TRP A N 1
ATOM 1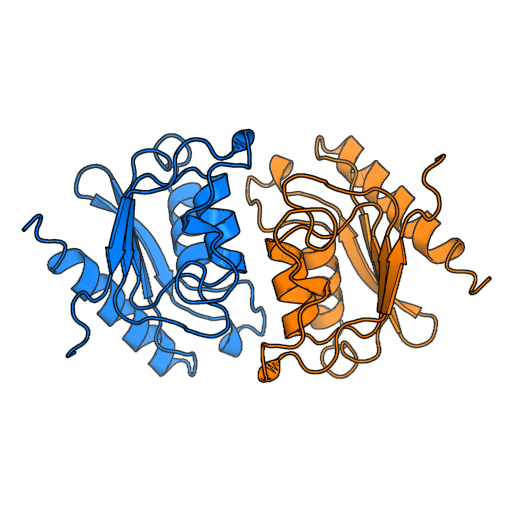048 C CA . TRP A 1 136 ? -12.914 16.781 14.547 1 64.44 136 TRP A CA 1
ATOM 1049 C C . TRP A 1 136 ? -13.828 15.57 14.477 1 64.44 136 TRP A C 1
ATOM 1051 O O . TRP A 1 136 ? -14.531 15.367 13.484 1 64.44 136 TRP A O 1
ATOM 1061 N N . GLN A 1 137 ? -13.695 14.594 15.297 1 59.44 137 GLN A N 1
ATOM 1062 C CA . GLN A 1 137 ? -14.531 13.398 15.32 1 59.44 137 GLN A CA 1
ATOM 1063 C C . GLN A 1 137 ? -16.016 13.766 15.234 1 59.44 137 GLN A C 1
ATOM 1065 O O . GLN A 1 137 ? -16.828 12.984 14.734 1 59.44 137 GLN A O 1
ATOM 1070 N N . HIS A 1 138 ? -16.453 14.852 15.734 1 49.28 138 HIS A N 1
ATOM 1071 C CA . HIS A 1 138 ? -17.859 15.18 15.852 1 49.28 138 HIS A CA 1
ATOM 1072 C C . HIS A 1 138 ? -18.406 15.742 14.539 1 49.28 138 HIS A C 1
ATOM 1074 O O . HIS A 1 138 ? -19.625 15.883 14.375 1 49.28 138 HIS A O 1
ATOM 1080 N N . GLU A 1 139 ? -17.609 15.852 13.484 1 45.94 139 GLU A N 1
ATOM 1081 C CA . GLU A 1 139 ? -18.203 16.531 12.336 1 45.94 139 GLU A CA 1
ATOM 1082 C C . GLU A 1 139 ? -18.594 15.531 11.25 1 45.94 139 GLU A C 1
ATOM 1084 O O . GLU A 1 139 ? -18.016 14.453 11.148 1 45.94 139 GLU A O 1
ATOM 1089 N N . MET B 1 1 ? 5.309 -31.906 -6.301 1 41.62 1 MET B N 1
ATOM 1090 C CA . MET B 1 1 ? 5.938 -30.594 -6.301 1 41.62 1 MET B CA 1
ATOM 1091 C C . MET B 1 1 ? 5.215 -29.641 -7.25 1 41.62 1 MET B C 1
ATOM 1093 O O . MET B 1 1 ? 5.184 -29.859 -8.461 1 41.62 1 MET B O 1
ATOM 1097 N N . ASP B 1 2 ? 4.012 -29.047 -7.023 1 56.31 2 ASP B N 1
ATOM 1098 C CA . ASP B 1 2 ? 3.141 -28.281 -7.918 1 56.31 2 ASP B CA 1
ATOM 1099 C C . ASP B 1 2 ? 3.936 -27.25 -8.711 1 56.31 2 ASP B C 1
ATOM 1101 O O . ASP B 1 2 ? 4.828 -26.594 -8.172 1 56.31 2 ASP B O 1
ATOM 1105 N N . ASN B 1 3 ? 4.348 -27.5 -9.922 1 77.12 3 ASN B N 1
ATOM 1106 C CA . ASN B 1 3 ? 5.418 -27.062 -10.812 1 77.12 3 ASN B CA 1
ATOM 1107 C C . ASN B 1 3 ? 5.285 -25.578 -11.148 1 77.12 3 ASN B C 1
ATOM 1109 O O . ASN B 1 3 ? 4.715 -25.219 -12.172 1 77.12 3 ASN B O 1
ATOM 1113 N N . TYR B 1 4 ? 5.383 -24.719 -10.133 1 88.81 4 TYR B N 1
ATOM 1114 C CA . TYR B 1 4 ? 5.355 -23.281 -10.352 1 88.81 4 TYR B CA 1
ATOM 1115 C C . TYR B 1 4 ? 6.625 -22.797 -11.047 1 88.81 4 TYR B C 1
ATOM 1117 O O . TYR B 1 4 ? 6.836 -21.594 -11.219 1 88.81 4 TYR B O 1
ATOM 1125 N N . ASN B 1 5 ? 7.383 -23.75 -11.453 1 90.94 5 ASN B N 1
ATOM 1126 C CA . ASN B 1 5 ? 8.703 -23.406 -11.977 1 90.94 5 ASN B CA 1
ATOM 1127 C C . ASN B 1 5 ? 8.602 -22.469 -13.18 1 90.94 5 ASN B C 1
ATOM 1129 O O . ASN B 1 5 ? 9.344 -21.484 -13.266 1 90.94 5 ASN B O 1
ATOM 1133 N N . GLN B 1 6 ? 7.734 -22.797 -14.055 1 94.12 6 GLN B N 1
ATOM 1134 C CA . GLN B 1 6 ? 7.625 -21.969 -15.25 1 94.12 6 GLN B CA 1
ATOM 1135 C C . GLN B 1 6 ? 7.18 -20.547 -14.906 1 94.12 6 GLN B C 1
ATOM 1137 O O . GLN B 1 6 ? 7.613 -19.578 -15.531 1 94.12 6 GLN B O 1
ATOM 1142 N N . TYR B 1 7 ? 6.309 -20.391 -13.953 1 96.81 7 TYR B N 1
ATOM 1143 C CA . TYR B 1 7 ? 5.801 -19.078 -13.57 1 96.81 7 TYR B CA 1
ATOM 1144 C C . TYR B 1 7 ? 6.859 -18.297 -12.805 1 96.81 7 TYR B C 1
ATOM 1146 O O . TYR B 1 7 ? 6.984 -17.078 -12.977 1 96.81 7 TYR B O 1
ATOM 1154 N N . MET B 1 8 ? 7.617 -19.047 -11.969 1 96.75 8 MET B N 1
ATOM 1155 C CA . MET B 1 8 ? 8.688 -18.359 -11.25 1 96.75 8 MET B CA 1
ATOM 1156 C C . MET B 1 8 ? 9.781 -17.891 -12.211 1 96.75 8 MET B C 1
ATOM 1158 O O . MET B 1 8 ? 10.375 -16.828 -12.016 1 96.75 8 MET B O 1
ATOM 1162 N N . LEU B 1 9 ? 10 -18.688 -13.234 1 96.31 9 LEU B N 1
ATOM 1163 C CA . LEU B 1 9 ? 10.945 -18.25 -14.266 1 96.31 9 LEU B CA 1
ATOM 1164 C C . LEU B 1 9 ? 10.477 -16.953 -14.922 1 96.31 9 LEU B C 1
ATOM 1166 O O . LEU B 1 9 ? 11.297 -16.078 -15.227 1 96.31 9 LEU B O 1
ATOM 1170 N N . GLU B 1 10 ? 9.18 -16.859 -15.172 1 97.94 10 GLU B N 1
ATOM 1171 C CA . GLU B 1 10 ? 8.625 -15.617 -15.703 1 97.94 10 GLU B CA 1
ATOM 1172 C C . GLU B 1 10 ? 8.867 -14.453 -14.742 1 97.94 10 GLU B C 1
ATOM 1174 O O . GLU B 1 10 ? 9.258 -13.367 -15.164 1 97.94 10 GLU B O 1
ATOM 1179 N N . CYS B 1 11 ? 8.656 -14.688 -13.445 1 98.44 11 CYS B N 1
ATOM 1180 C CA . CYS B 1 11 ? 8.93 -13.656 -12.453 1 98.44 11 CYS B CA 1
ATOM 1181 C C . CYS B 1 11 ? 10.383 -13.203 -12.516 1 98.44 11 CYS B C 1
ATOM 1183 O O . CYS B 1 11 ? 10.664 -12.008 -12.445 1 98.44 11 CYS B O 1
ATOM 1185 N N . ILE B 1 12 ? 11.266 -14.133 -12.648 1 97.88 12 ILE B N 1
ATOM 1186 C CA . ILE B 1 12 ? 12.695 -13.844 -12.688 1 97.88 12 ILE B CA 1
ATOM 1187 C C . ILE B 1 12 ? 13.023 -13.008 -13.922 1 97.88 12 ILE B C 1
ATOM 1189 O O . ILE B 1 12 ? 13.812 -12.062 -13.852 1 97.88 12 ILE B O 1
ATOM 1193 N N . GLN B 1 13 ? 12.422 -13.352 -15.023 1 98.56 13 GLN B N 1
ATOM 1194 C CA . GLN B 1 13 ? 12.633 -12.562 -16.234 1 98.56 13 GLN B CA 1
ATOM 1195 C C . GLN B 1 13 ? 12.141 -11.133 -16.047 1 98.56 13 GLN B C 1
ATOM 1197 O O . GLN B 1 13 ? 12.805 -10.18 -16.453 1 98.56 13 GLN B O 1
ATOM 1202 N N . LEU B 1 14 ? 11.023 -10.961 -15.438 1 98.88 14 LEU B N 1
ATOM 1203 C CA . LEU B 1 14 ? 10.5 -9.633 -15.133 1 98.88 14 LEU B CA 1
ATOM 1204 C C . LEU B 1 14 ? 11.422 -8.891 -14.18 1 98.88 14 LEU B C 1
ATOM 1206 O O . LEU B 1 14 ? 11.664 -7.691 -14.344 1 98.88 14 LEU B O 1
ATOM 1210 N N . ALA B 1 15 ? 11.945 -9.625 -13.219 1 98.69 15 ALA B N 1
ATOM 1211 C CA . ALA B 1 15 ? 12.875 -9.039 -12.258 1 98.69 15 ALA B CA 1
ATOM 1212 C C . ALA B 1 15 ? 14.133 -8.523 -12.953 1 98.69 15 ALA B C 1
ATOM 1214 O O . ALA B 1 15 ? 14.648 -7.457 -12.602 1 98.69 15 ALA B O 1
ATOM 1215 N N . LYS B 1 16 ? 14.586 -9.281 -13.898 1 98.69 16 LYS B N 1
ATOM 1216 C CA . LYS B 1 16 ? 15.75 -8.859 -14.664 1 98.69 16 LYS B CA 1
ATOM 1217 C C . LYS B 1 16 ? 15.469 -7.559 -15.422 1 98.69 16 LYS B C 1
ATOM 1219 O O . LYS B 1 16 ? 16.328 -6.684 -15.492 1 98.69 16 LYS B O 1
ATOM 1224 N N . GLN B 1 17 ? 14.297 -7.469 -15.984 1 98.81 17 GLN B N 1
ATOM 1225 C CA . GLN B 1 17 ? 13.898 -6.242 -16.656 1 98.81 17 GLN B CA 1
ATOM 1226 C C . GLN B 1 17 ? 13.867 -5.062 -15.695 1 98.81 17 GLN B C 1
ATOM 1228 O O . GLN B 1 17 ? 14.266 -3.951 -16.047 1 98.81 17 GLN B O 1
ATOM 1233 N N . ALA B 1 18 ? 13.383 -5.316 -14.484 1 98.81 18 ALA B N 1
ATOM 1234 C CA . ALA B 1 18 ? 13.391 -4.27 -13.461 1 98.81 18 ALA B CA 1
ATOM 1235 C C . ALA B 1 18 ? 14.812 -3.787 -13.188 1 98.81 18 ALA B C 1
ATOM 1237 O O . ALA B 1 18 ? 15.062 -2.58 -13.148 1 98.81 18 ALA B O 1
ATOM 1238 N N . LEU B 1 19 ? 15.656 -4.723 -13.031 1 98.56 19 LEU B N 1
ATOM 1239 C CA . LEU B 1 19 ? 17.047 -4.414 -12.742 1 98.56 19 LEU B CA 1
ATOM 1240 C C . LEU B 1 19 ? 1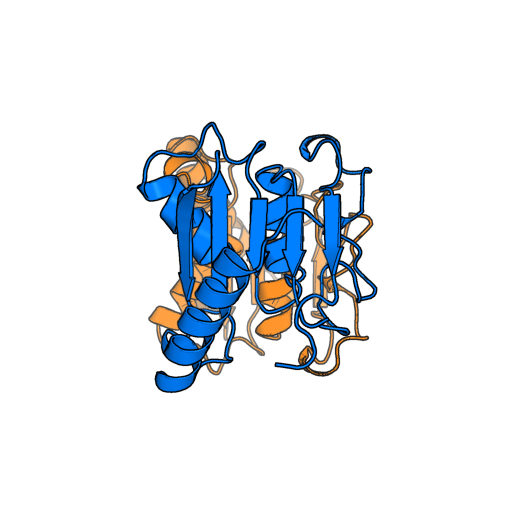7.672 -3.588 -13.867 1 98.56 19 LEU B C 1
ATOM 1242 O O . LEU B 1 19 ? 18.422 -2.643 -13.609 1 98.56 19 LEU B O 1
ATOM 1246 N N . GLU B 1 20 ? 17.375 -3.922 -15.062 1 98.44 20 GLU B N 1
ATOM 1247 C CA . GLU B 1 20 ? 17.891 -3.213 -16.234 1 98.44 20 GLU B CA 1
ATOM 1248 C C . GLU B 1 20 ? 17.484 -1.745 -16.203 1 98.44 20 GLU B C 1
ATOM 1250 O O . GLU B 1 20 ? 18.172 -0.889 -16.75 1 98.44 20 GLU B O 1
ATOM 1255 N N . LYS B 1 21 ? 16.422 -1.436 -15.594 1 98.25 21 LYS B N 1
ATOM 1256 C CA . LYS B 1 21 ? 15.906 -0.073 -15.547 1 98.25 21 LYS B CA 1
ATOM 1257 C C . LYS B 1 21 ? 16.297 0.625 -14.242 1 98.25 21 LYS B C 1
ATOM 1259 O O . LYS B 1 21 ? 15.781 1.697 -13.93 1 98.25 21 LYS B O 1
ATOM 1264 N N . GLY B 1 22 ? 17.141 -0.058 -13.461 1 98.31 22 GLY B N 1
ATOM 1265 C CA . GLY B 1 22 ? 17.688 0.555 -12.258 1 98.31 22 GLY B CA 1
ATOM 1266 C C . GLY B 1 22 ? 16.828 0.331 -11.031 1 98.31 22 GLY B C 1
ATOM 1267 O O . GLY B 1 22 ? 17.016 0.989 -10 1 98.31 22 GLY B O 1
ATOM 1268 N N . ASN B 1 23 ? 15.891 -0.569 -11.133 1 98.62 23 ASN B N 1
ATOM 1269 C CA . ASN B 1 23 ? 15.023 -0.91 -10.008 1 98.62 23 ASN B CA 1
ATOM 1270 C C . ASN B 1 23 ? 15.5 -2.172 -9.297 1 98.62 23 ASN B C 1
ATOM 1272 O O . ASN B 1 23 ? 16.266 -2.953 -9.852 1 98.62 23 ASN B O 1
ATOM 1276 N N . PRO B 1 24 ? 15.109 -2.336 -7.957 1 97.94 24 PRO B N 1
ATOM 1277 C CA . PRO B 1 24 ? 15.289 -3.66 -7.363 1 97.94 24 PRO B CA 1
ATOM 1278 C C . PRO B 1 24 ? 14.742 -4.781 -8.242 1 97.94 24 PRO B C 1
ATOM 1280 O O . PRO B 1 24 ? 13.703 -4.617 -8.883 1 97.94 24 PRO B O 1
ATOM 1283 N N . PRO B 1 25 ? 15.375 -5.883 -8.328 1 98.44 25 PRO B N 1
ATOM 1284 C CA . PRO B 1 25 ? 14.953 -6.98 -9.211 1 98.44 25 PRO B CA 1
ATOM 1285 C C . PRO B 1 25 ? 13.805 -7.793 -8.625 1 98.44 25 PRO B C 1
ATOM 1287 O O . PRO B 1 25 ? 14.023 -8.867 -8.062 1 98.44 25 PRO B O 1
ATOM 1290 N N . VAL B 1 26 ? 12.68 -7.324 -8.734 1 98.75 26 VAL B N 1
ATOM 1291 C CA . VAL B 1 26 ? 11.469 -7.988 -8.273 1 98.75 26 VAL B CA 1
ATOM 1292 C C . VAL B 1 26 ? 10.469 -8.109 -9.422 1 98.75 26 VAL B C 1
ATOM 1294 O O . VAL B 1 26 ? 10.203 -7.137 -10.125 1 98.75 26 VAL B O 1
ATOM 1297 N N . GLY B 1 27 ? 9.977 -9.219 -9.641 1 98.81 27 GLY B N 1
ATOM 1298 C CA . GLY B 1 27 ? 8.922 -9.539 -10.602 1 98.81 27 GLY B CA 1
ATOM 1299 C C . GLY B 1 27 ? 7.816 -10.391 -10.008 1 98.81 27 GLY B C 1
ATOM 1300 O O . GLY B 1 27 ? 8.055 -11.172 -9.086 1 98.81 27 GLY B O 1
ATOM 1301 N N . SER B 1 28 ? 6.605 -10.227 -10.516 1 98.88 28 SER B N 1
ATOM 1302 C CA . SER B 1 28 ? 5.449 -10.961 -10 1 98.88 28 SER B CA 1
ATOM 1303 C C . SER B 1 28 ? 4.457 -11.273 -11.117 1 98.88 28 SER B C 1
ATOM 1305 O O . SER B 1 28 ? 4.332 -10.516 -12.078 1 98.88 28 SER B O 1
ATOM 1307 N N . VAL B 1 29 ? 3.738 -12.367 -10.984 1 98.88 29 VAL B N 1
ATOM 1308 C CA . VAL B 1 29 ? 2.664 -12.711 -11.906 1 98.88 29 VAL B CA 1
ATOM 1309 C C . VAL B 1 29 ? 1.458 -13.234 -11.125 1 98.88 29 VAL B C 1
ATOM 1311 O O . VAL B 1 29 ? 1.599 -13.703 -9.992 1 98.88 29 VAL B O 1
ATOM 1314 N N . LEU B 1 30 ? 0.322 -13.094 -11.664 1 98.88 30 LEU B N 1
ATOM 1315 C CA . LEU B 1 30 ? -0.918 -13.727 -11.219 1 98.88 30 LEU B CA 1
ATOM 1316 C C . LEU B 1 30 ? -1.348 -14.812 -12.195 1 98.88 30 LEU B C 1
ATOM 1318 O O . LEU B 1 30 ? -1.346 -14.609 -13.406 1 98.88 30 LEU B O 1
ATOM 1322 N N . VAL B 1 31 ? -1.7 -15.961 -11.633 1 98.75 31 VAL B N 1
ATOM 1323 C CA . VAL B 1 31 ? -2.045 -17.109 -12.461 1 98.75 31 VAL B CA 1
ATOM 1324 C C . VAL B 1 31 ? -3.447 -17.609 -12.102 1 98.75 31 VAL B C 1
ATOM 1326 O O . VAL B 1 31 ? -3.799 -17.688 -10.922 1 98.75 31 VAL B O 1
ATOM 1329 N N . PHE B 1 32 ? -4.27 -17.844 -13.055 1 98.56 32 PHE B N 1
ATOM 1330 C CA . PHE B 1 32 ? -5.598 -18.438 -12.922 1 98.56 32 PHE B CA 1
ATOM 1331 C C . PHE B 1 32 ? -5.82 -19.5 -13.992 1 98.56 32 PHE B C 1
ATOM 1333 O O . PHE B 1 32 ? -5.617 -19.234 -15.18 1 98.56 32 PHE B O 1
ATOM 1340 N N . GLU B 1 33 ? -6.102 -20.656 -13.57 1 97.25 33 GLU B N 1
ATOM 1341 C CA . GLU B 1 33 ? -6.336 -21.766 -14.484 1 97.25 33 GLU B CA 1
ATOM 1342 C C . GLU B 1 33 ? -5.176 -21.938 -15.461 1 97.25 33 GLU B C 1
ATOM 1344 O O . GLU B 1 33 ? -5.375 -21.969 -16.672 1 97.25 33 GLU B O 1
ATOM 1349 N N . ASP B 1 34 ? -4.039 -21.875 -14.906 1 96.25 34 ASP B N 1
ATOM 1350 C CA . ASP B 1 34 ? -2.785 -22.188 -15.594 1 96.25 34 ASP B CA 1
ATOM 1351 C C . ASP B 1 34 ? -2.463 -21.141 -16.656 1 96.25 34 ASP B C 1
ATOM 1353 O O . ASP B 1 34 ? -1.73 -21.406 -17.609 1 96.25 34 ASP B O 1
ATOM 1357 N N . LYS B 1 35 ? -2.979 -20.016 -16.469 1 97.38 35 LYS B N 1
ATOM 1358 C CA . LYS B 1 35 ? -2.689 -18.906 -17.359 1 97.38 35 LYS B CA 1
ATOM 1359 C C . LYS B 1 35 ? -2.266 -17.656 -16.578 1 97.38 35 LYS B C 1
ATOM 1361 O O . LYS B 1 35 ? -2.855 -17.344 -15.539 1 97.38 35 LYS B O 1
ATOM 1366 N N . ILE B 1 36 ? -1.27 -17.062 -17.109 1 98.69 36 ILE B N 1
ATOM 1367 C CA . ILE B 1 36 ? -0.888 -15.781 -16.531 1 98.69 36 ILE B CA 1
ATOM 1368 C C . ILE B 1 36 ? -1.917 -14.719 -16.906 1 98.69 36 ILE B C 1
ATOM 1370 O O . ILE B 1 36 ? -2.129 -14.445 -18.094 1 98.69 36 ILE B O 1
ATOM 1374 N N . ILE B 1 37 ? -2.5 -14.102 -15.898 1 98.81 37 ILE B N 1
ATOM 1375 C CA . ILE B 1 37 ? -3.553 -13.133 -16.188 1 98.81 37 ILE B CA 1
ATOM 1376 C C . ILE B 1 37 ? -3.057 -11.727 -15.859 1 98.81 37 ILE B C 1
ATOM 1378 O O . ILE B 1 37 ? -3.686 -10.734 -16.234 1 98.81 37 ILE B O 1
ATOM 1382 N N . GLY B 1 38 ? -1.948 -11.617 -15.18 1 98.88 38 GLY B N 1
ATOM 1383 C CA . GLY B 1 38 ? -1.333 -10.352 -14.828 1 98.88 38 GLY B CA 1
ATOM 1384 C C . GLY B 1 38 ? 0.156 -10.461 -14.555 1 98.88 38 GLY B C 1
ATOM 1385 O O . GLY B 1 38 ? 0.618 -11.469 -14.008 1 98.88 38 GLY B O 1
ATOM 1386 N N . LYS B 1 39 ? 0.861 -9.453 -14.945 1 98.94 39 LYS B N 1
ATOM 1387 C CA . LYS B 1 39 ? 2.303 -9.359 -14.727 1 98.94 39 LYS B CA 1
ATOM 1388 C C . LYS B 1 39 ? 2.678 -8.016 -14.094 1 98.94 39 LYS B C 1
ATOM 1390 O O . LYS B 1 39 ? 2.031 -7.004 -14.352 1 98.94 39 LYS B O 1
ATOM 1395 N N . GLY B 1 40 ? 3.732 -8.07 -13.273 1 98.88 40 GLY B N 1
ATOM 1396 C CA . GLY B 1 40 ? 4.223 -6.859 -12.633 1 98.88 40 GLY B CA 1
ATOM 1397 C C . GLY B 1 40 ? 5.734 -6.777 -12.586 1 98.88 40 GLY B C 1
ATOM 1398 O O . GLY B 1 40 ? 6.402 -7.727 -12.164 1 98.88 40 GLY B O 1
ATOM 1399 N N . ILE B 1 41 ? 6.258 -5.668 -13.086 1 98.88 41 ILE B N 1
ATOM 1400 C CA . ILE B 1 41 ? 7.68 -5.34 -13.023 1 98.88 41 ILE B CA 1
ATOM 1401 C C . ILE B 1 41 ? 7.898 -4.199 -12.031 1 98.88 41 ILE B C 1
ATOM 1403 O O . ILE B 1 41 ? 7.324 -3.119 -12.18 1 98.88 41 ILE B O 1
ATOM 1407 N N . GLU B 1 42 ? 8.766 -4.488 -11.008 1 98.81 42 GLU B N 1
ATOM 1408 C CA . GLU B 1 42 ? 9.102 -3.438 -10.055 1 98.81 42 GLU B CA 1
ATOM 1409 C C . GLU B 1 42 ? 9.555 -2.168 -10.766 1 98.81 42 GLU B C 1
ATOM 1411 O O . GLU B 1 42 ? 10.438 -2.219 -11.633 1 98.81 42 GLU B O 1
ATOM 1416 N N . SER B 1 43 ? 8.938 -1.029 -10.328 1 98.62 43 SER B N 1
ATOM 1417 C CA . SER B 1 43 ? 9.297 0.205 -11.016 1 98.62 43 SER B CA 1
ATOM 1418 C C . SER B 1 43 ? 9.234 1.402 -10.07 1 98.62 43 SER B C 1
ATOM 1420 O O . SER B 1 43 ? 9.117 2.545 -10.516 1 98.62 43 SER B O 1
ATOM 1422 N N . GLY B 1 44 ? 9.305 1.137 -8.789 1 97.5 44 GLY B N 1
ATOM 1423 C CA . GLY B 1 44 ? 9.211 2.199 -7.797 1 97.5 44 GLY B CA 1
ATOM 1424 C C . GLY B 1 44 ? 10.305 3.236 -7.926 1 97.5 44 GLY B C 1
ATOM 1425 O O . GLY B 1 44 ? 10.031 4.438 -7.93 1 97.5 44 GLY B O 1
ATOM 1426 N N . LYS B 1 45 ? 11.562 2.82 -8.039 1 96.75 45 LYS B N 1
ATOM 1427 C CA . LYS B 1 45 ? 12.695 3.74 -8.094 1 96.75 45 LYS B CA 1
ATOM 1428 C C . LYS B 1 45 ? 12.672 4.562 -9.375 1 96.75 45 LYS B C 1
ATOM 1430 O O . LYS B 1 45 ? 12.758 5.793 -9.336 1 96.75 45 LYS B O 1
ATOM 1435 N N . SER B 1 46 ? 12.469 3.904 -10.516 1 97.06 46 SER B N 1
ATOM 1436 C CA . SER B 1 46 ? 12.547 4.594 -11.797 1 97.06 46 SER B CA 1
ATOM 1437 C C . SER B 1 46 ? 11.367 5.543 -11.984 1 97.06 46 SER B C 1
ATOM 1439 O O . SER B 1 46 ? 11.5 6.586 -12.633 1 97.06 46 SER B O 1
ATOM 1441 N N . SER B 1 47 ? 10.219 5.258 -11.406 1 95.19 47 SER B N 1
ATOM 1442 C CA . SER B 1 47 ? 9.031 6.094 -11.547 1 95.19 47 SER B CA 1
ATOM 1443 C C . SER B 1 47 ? 8.969 7.156 -10.453 1 95.19 47 SER B C 1
ATOM 1445 O O . SER B 1 47 ? 8.234 8.141 -10.586 1 95.19 47 SER B O 1
ATOM 1447 N N . GLY B 1 48 ? 9.719 6.867 -9.336 1 93.62 48 GLY B N 1
ATOM 1448 C CA . GLY B 1 48 ? 9.617 7.73 -8.172 1 93.62 48 GLY B CA 1
ATOM 1449 C C . GLY B 1 48 ? 8.352 7.504 -7.371 1 93.62 48 GLY B C 1
ATOM 1450 O O . GLY B 1 48 ? 8.023 8.297 -6.484 1 93.62 48 GLY B O 1
ATOM 1451 N N . ASP B 1 49 ? 7.582 6.496 -7.664 1 95.12 49 ASP B N 1
ATOM 1452 C CA . ASP B 1 49 ? 6.328 6.113 -7.023 1 95.12 49 ASP B CA 1
ATOM 1453 C C . ASP B 1 49 ? 6.449 4.75 -6.348 1 95.12 49 ASP B C 1
ATOM 1455 O O . ASP B 1 49 ? 6.41 3.715 -7.016 1 95.12 49 ASP B O 1
ATOM 1459 N N . ILE B 1 50 ? 6.465 4.711 -5.066 1 94.62 50 ILE B N 1
ATOM 1460 C CA . ILE B 1 50 ? 6.789 3.488 -4.34 1 94.62 50 ILE B CA 1
ATOM 1461 C C . ILE B 1 50 ? 5.617 2.512 -4.418 1 94.62 50 ILE B C 1
ATOM 1463 O O . ILE B 1 50 ? 5.746 1.347 -4.035 1 94.62 50 ILE B O 1
ATOM 1467 N N . THR B 1 51 ? 4.414 2.982 -4.93 1 96.75 51 THR B N 1
ATOM 1468 C CA . THR B 1 51 ? 3.299 2.053 -5.082 1 96.75 51 THR B CA 1
ATOM 1469 C C . THR B 1 51 ? 3.506 1.155 -6.297 1 96.75 51 THR B C 1
ATOM 1471 O O . THR B 1 51 ? 2.766 0.19 -6.496 1 96.75 51 THR B O 1
ATOM 1474 N N . GLN B 1 52 ? 4.508 1.42 -7.035 1 97.94 52 GLN B N 1
ATOM 1475 C CA . GLN B 1 52 ? 4.75 0.637 -8.242 1 97.94 52 GLN B CA 1
ATOM 1476 C C . GLN B 1 52 ? 5.609 -0.587 -7.938 1 97.94 52 GLN B C 1
ATOM 1478 O O . GLN B 1 52 ? 6.625 -0.82 -8.602 1 97.94 52 GLN B O 1
ATOM 1483 N N . HIS B 1 53 ? 5.227 -1.292 -6.93 1 98.75 53 HIS B N 1
ATOM 1484 C CA . HIS B 1 53 ? 5.805 -2.598 -6.641 1 98.75 53 HIS B CA 1
ATOM 1485 C C . HIS B 1 53 ? 5.293 -3.656 -7.609 1 98.75 53 HIS B C 1
ATOM 1487 O O . HIS B 1 53 ? 4.18 -3.545 -8.125 1 98.75 53 HIS B O 1
ATOM 1493 N N . ALA B 1 54 ? 6.051 -4.645 -7.852 1 98.88 54 ALA B N 1
ATOM 1494 C CA . ALA B 1 54 ? 5.738 -5.691 -8.82 1 98.88 54 ALA B CA 1
ATOM 1495 C C . ALA B 1 54 ? 4.402 -6.355 -8.5 1 98.88 54 ALA B C 1
ATOM 1497 O O . ALA B 1 54 ? 3.598 -6.613 -9.398 1 98.88 54 ALA B O 1
ATOM 1498 N N . GLU B 1 55 ? 4.102 -6.723 -7.219 1 98.81 55 GLU B N 1
ATOM 1499 C CA . GLU B 1 55 ? 2.871 -7.395 -6.805 1 98.81 55 GLU B CA 1
ATOM 1500 C C . GLU B 1 55 ? 1.649 -6.52 -7.07 1 98.81 55 GLU B C 1
ATOM 1502 O O . GLU B 1 55 ? 0.625 -7.004 -7.551 1 98.81 55 GLU B O 1
ATOM 1507 N N . ILE B 1 56 ? 1.761 -5.238 -6.727 1 98.81 56 ILE B N 1
ATOM 1508 C CA . ILE B 1 56 ? 0.681 -4.293 -6.988 1 98.81 56 ILE B CA 1
ATOM 1509 C C . ILE B 1 56 ? 0.424 -4.207 -8.492 1 98.81 56 ILE B C 1
ATOM 1511 O O . ILE B 1 56 ? -0.724 -4.281 -8.938 1 98.81 56 ILE B O 1
ATOM 1515 N N . LEU B 1 57 ? 1.495 -4.102 -9.25 1 98.81 57 LEU B N 1
ATOM 1516 C CA . LEU B 1 57 ? 1.369 -3.939 -10.695 1 98.81 57 LEU B CA 1
ATOM 1517 C C . LEU B 1 57 ? 0.809 -5.207 -11.336 1 98.81 57 LEU B C 1
ATOM 1519 O O . LEU B 1 57 ? 0.075 -5.133 -12.328 1 98.81 57 LEU B O 1
ATOM 1523 N N . ALA B 1 58 ? 1.124 -6.402 -10.828 1 98.88 58 ALA B N 1
ATOM 1524 C CA . ALA B 1 58 ? 0.537 -7.645 -11.32 1 98.88 58 ALA B CA 1
ATOM 1525 C C . ALA B 1 58 ? -0.978 -7.648 -11.133 1 98.88 58 ALA B C 1
ATOM 1527 O O . ALA B 1 58 ? -1.72 -8.055 -12.031 1 98.88 58 ALA B O 1
ATOM 1528 N N . VAL B 1 59 ? -1.448 -7.191 -9.984 1 98.81 59 VAL B N 1
ATOM 1529 C CA . VAL B 1 59 ? -2.881 -7.129 -9.703 1 98.81 59 VAL B CA 1
ATOM 1530 C C . VAL B 1 59 ? -3.539 -6.105 -10.633 1 98.81 59 VAL B C 1
ATOM 1532 O O . VAL B 1 59 ? -4.578 -6.387 -11.234 1 98.81 59 VAL B O 1
ATOM 1535 N N . LYS B 1 60 ? -2.926 -4.93 -10.75 1 98.38 60 LYS B N 1
ATOM 1536 C CA . LYS B 1 60 ? -3.479 -3.906 -11.633 1 98.38 60 LYS B CA 1
ATOM 1537 C C . LYS B 1 60 ? -3.596 -4.418 -13.07 1 98.38 60 LYS B C 1
ATOM 1539 O O . LYS B 1 60 ? -4.586 -4.152 -13.75 1 98.38 60 LYS B O 1
ATOM 1544 N N . ASP B 1 61 ? -2.584 -5.102 -13.523 1 98.75 61 ASP B N 1
ATOM 1545 C CA . ASP B 1 61 ? -2.59 -5.684 -14.867 1 98.75 61 ASP B CA 1
ATOM 1546 C C . ASP B 1 61 ? -3.73 -6.688 -15.023 1 98.75 61 ASP B C 1
ATOM 1548 O O . ASP B 1 61 ? -4.441 -6.672 -16.031 1 98.75 61 ASP B O 1
ATOM 1552 N N . ALA B 1 62 ? -3.93 -7.551 -14.055 1 98.69 62 ALA B N 1
ATOM 1553 C CA . ALA B 1 62 ? -5.02 -8.523 -14.086 1 98.69 62 ALA B CA 1
ATOM 1554 C C . ALA B 1 62 ? -6.375 -7.824 -14.125 1 98.69 62 ALA B C 1
ATOM 1556 O O . ALA B 1 62 ? -7.273 -8.234 -14.867 1 98.69 62 ALA B O 1
ATOM 1557 N N . LEU B 1 63 ? -6.512 -6.785 -13.344 1 98.12 63 LEU B N 1
ATOM 1558 C CA . LEU B 1 63 ? -7.754 -6.023 -13.328 1 98.12 63 LEU B CA 1
ATOM 1559 C C . LEU B 1 63 ? -8.023 -5.391 -14.695 1 98.12 63 LEU B C 1
ATOM 1561 O O . LEU B 1 63 ? -9.148 -5.465 -15.203 1 98.12 63 LEU B O 1
ATOM 1565 N N . LYS B 1 64 ? -7.047 -4.805 -15.289 1 97.81 64 LYS B N 1
ATOM 1566 C CA . LYS B 1 64 ? -7.164 -4.195 -16.609 1 97.81 64 LYS B CA 1
ATOM 1567 C C . LYS B 1 64 ? -7.57 -5.227 -17.656 1 97.81 64 LYS B C 1
ATOM 1569 O O . LYS B 1 64 ? -8.312 -4.91 -18.594 1 97.81 64 LYS B O 1
ATOM 1574 N N . ASN B 1 65 ? -7.125 -6.414 -17.422 1 97.88 65 ASN B N 1
ATOM 1575 C CA . ASN B 1 65 ? -7.387 -7.5 -18.375 1 97.88 65 ASN B CA 1
ATOM 1576 C C . ASN B 1 65 ? -8.75 -8.133 -18.125 1 97.88 65 ASN B C 1
ATOM 1578 O O . ASN B 1 65 ? -9.125 -9.094 -18.797 1 97.88 65 ASN B O 1
ATOM 1582 N N . GLY B 1 66 ? -9.492 -7.691 -17.109 1 97.19 66 GLY B N 1
ATOM 1583 C CA . GLY B 1 66 ? -10.867 -8.125 -16.906 1 97.19 66 GLY B CA 1
ATOM 1584 C C . GLY B 1 66 ? -10.992 -9.297 -15.961 1 97.19 66 GLY B C 1
ATOM 1585 O O . GLY B 1 66 ? -11.992 -10.023 -15.992 1 97.19 66 GLY B O 1
ATOM 1586 N N . TYR B 1 67 ? -10.031 -9.461 -15.07 1 98.19 67 TYR B N 1
ATOM 1587 C CA . TYR B 1 67 ? -10.023 -10.664 -14.242 1 98.19 67 TYR B CA 1
ATOM 1588 C C . TYR B 1 67 ? -10.367 -10.336 -12.797 1 98.19 67 TYR B C 1
ATOM 1590 O O . TYR B 1 67 ? -9.945 -11.047 -11.875 1 98.19 67 TYR B O 1
ATOM 1598 N N . ARG B 1 68 ? -11.055 -9.305 -12.547 1 97.06 68 ARG B N 1
ATOM 1599 C CA . ARG B 1 68 ? -11.438 -8.883 -11.203 1 97.06 68 ARG B CA 1
ATOM 1600 C C . ARG B 1 68 ? -12.141 -10.016 -10.453 1 97.06 68 ARG B C 1
ATOM 1602 O O . ARG B 1 68 ? -11.836 -10.273 -9.281 1 97.06 68 ARG B O 1
ATOM 1609 N N . ASP B 1 69 ? -12.93 -10.789 -11.117 1 97.44 69 ASP B N 1
ATOM 1610 C CA . ASP B 1 69 ? -13.852 -11.727 -10.469 1 97.44 69 ASP B CA 1
ATOM 1611 C C . ASP B 1 69 ? -13.156 -13.055 -10.172 1 97.44 69 ASP B C 1
ATOM 1613 O O . ASP B 1 69 ? -13.734 -13.93 -9.523 1 97.44 69 ASP B O 1
ATOM 1617 N N . VAL B 1 70 ? -11.914 -13.172 -10.555 1 98.38 70 VAL B N 1
ATOM 1618 C CA . VAL B 1 70 ? -11.266 -14.461 -10.344 1 98.38 70 VAL B CA 1
ATOM 1619 C C . VAL B 1 70 ? -10.031 -14.273 -9.469 1 98.38 70 VAL B C 1
ATOM 1621 O O . VAL B 1 70 ? -9.312 -15.234 -9.188 1 98.38 70 VAL B O 1
ATOM 1624 N N . LEU B 1 71 ? -9.758 -13.109 -8.977 1 98.25 71 LEU B N 1
ATOM 1625 C CA . LEU B 1 71 ? -8.57 -12.852 -8.164 1 98.25 71 LEU B CA 1
ATOM 1626 C C . LEU B 1 71 ? -8.578 -13.734 -6.914 1 98.25 71 LEU B C 1
ATOM 1628 O O . LEU B 1 71 ? -7.531 -14.25 -6.516 1 98.25 71 LEU B O 1
ATOM 1632 N N . GLU B 1 72 ? -9.695 -13.977 -6.344 1 98.19 72 GLU B N 1
ATOM 1633 C CA . GLU B 1 72 ? -9.797 -14.727 -5.098 1 98.19 72 GLU B CA 1
ATOM 1634 C C . GLU B 1 72 ? -9.523 -16.203 -5.32 1 98.19 72 GLU B C 1
ATOM 1636 O O . GLU B 1 72 ? -9.359 -16.969 -4.363 1 98.19 72 GLU B O 1
ATOM 1641 N N . LYS B 1 73 ? -9.391 -16.625 -6.609 1 98.56 73 LYS B N 1
ATOM 1642 C CA . LYS B 1 73 ? -9.07 -18.016 -6.961 1 98.56 73 LYS B CA 1
ATOM 1643 C C . LYS B 1 73 ? -7.691 -18.109 -7.605 1 98.56 73 LYS B C 1
ATOM 1645 O O . LYS B 1 73 ? -7.277 -19.188 -8.047 1 98.56 73 LYS B O 1
ATOM 1650 N N . SER B 1 74 ? -7.035 -17 -7.617 1 98.5 74 SER B N 1
ATOM 1651 C CA . SER B 1 74 ? -5.781 -16.938 -8.359 1 98.5 74 SER B CA 1
ATOM 1652 C C . SER B 1 74 ? -4.582 -17.172 -7.445 1 98.5 74 SER B C 1
ATOM 1654 O O . SER B 1 74 ? -4.719 -17.156 -6.219 1 98.5 74 SER B O 1
ATOM 1656 N N . ILE B 1 75 ? -3.434 -17.438 -8.117 1 98.56 75 ILE B N 1
ATOM 1657 C CA . ILE B 1 75 ? -2.148 -17.641 -7.457 1 98.56 75 ILE B CA 1
ATOM 1658 C C . ILE B 1 75 ? -1.192 -16.516 -7.82 1 98.56 75 ILE B C 1
ATOM 1660 O O . ILE B 1 75 ? -0.977 -16.219 -9 1 98.56 75 ILE B O 1
ATOM 1664 N N . MET B 1 76 ? -0.647 -15.906 -6.82 1 98.81 76 MET B N 1
ATOM 1665 C CA . MET B 1 76 ? 0.406 -14.922 -7.078 1 98.81 76 MET B CA 1
ATOM 1666 C C . MET B 1 76 ? 1.785 -15.539 -6.867 1 98.81 76 MET B C 1
ATOM 1668 O O . MET B 1 76 ? 2.027 -16.203 -5.855 1 98.81 76 MET B O 1
ATOM 1672 N N . LEU B 1 77 ? 2.582 -15.352 -7.797 1 98.75 77 LEU B N 1
ATOM 1673 C CA . LEU B 1 77 ? 4 -15.672 -7.668 1 98.75 77 LEU B CA 1
ATOM 1674 C C . LEU B 1 77 ? 4.852 -14.406 -7.699 1 98.75 77 LEU B C 1
ATOM 1676 O O . LEU B 1 77 ? 4.586 -13.5 -8.492 1 98.75 77 LEU B O 1
ATOM 1680 N N . SER B 1 78 ? 5.832 -14.359 -6.875 1 98.62 78 SER B N 1
ATOM 1681 C CA . SER B 1 78 ? 6.727 -13.211 -6.812 1 98.62 78 SER B CA 1
ATOM 1682 C C . SER B 1 78 ? 8.148 -13.633 -6.469 1 98.62 78 SER B C 1
ATOM 1684 O O . SER B 1 78 ? 8.352 -14.602 -5.727 1 98.62 78 SER B O 1
ATOM 1686 N N . THR B 1 79 ? 9.133 -12.93 -6.988 1 98.12 79 THR B N 1
ATOM 1687 C CA . THR B 1 79 ? 10.523 -13.25 -6.672 1 98.12 79 THR B CA 1
ATOM 1688 C C . THR B 1 79 ? 10.82 -12.977 -5.199 1 98.12 79 THR B C 1
ATOM 1690 O O . THR B 1 79 ? 11.664 -13.648 -4.598 1 98.12 79 THR B O 1
ATOM 1693 N N . HIS B 1 80 ? 10.195 -12.047 -4.594 1 98 80 HIS B N 1
ATOM 1694 C CA . HIS B 1 80 ? 10.422 -11.633 -3.215 1 98 80 HIS B CA 1
ATOM 1695 C C . HIS B 1 80 ? 9.133 -11.688 -2.402 1 98 80 HIS B C 1
ATOM 1697 O O . HIS B 1 80 ? 8.039 -11.547 -2.953 1 98 80 HIS B O 1
ATOM 1703 N N . GLU B 1 81 ? 9.266 -11.812 -1.138 1 98.38 81 GLU B N 1
ATOM 1704 C CA . GLU B 1 81 ? 8.133 -11.711 -0.216 1 98.38 81 GLU B CA 1
ATOM 1705 C C . GLU B 1 81 ? 7.414 -10.375 -0.37 1 98.38 81 GLU B C 1
ATOM 1707 O O . GLU B 1 81 ? 8.047 -9.32 -0.353 1 98.38 81 GLU B O 1
ATOM 1712 N N . PRO B 1 82 ? 6.047 -10.391 -0.564 1 98.69 82 PRO B N 1
ATOM 1713 C CA . PRO B 1 82 ? 5.312 -9.125 -0.555 1 98.69 82 PRO B CA 1
ATOM 1714 C C . PRO B 1 82 ? 5.52 -8.328 0.732 1 98.69 82 PRO B C 1
ATOM 1716 O O . PRO B 1 82 ? 5.473 -8.898 1.826 1 98.69 82 PRO B O 1
ATOM 1719 N N . CYS B 1 83 ? 5.785 -7.059 0.611 1 98.5 83 CYS B N 1
ATOM 1720 C CA . CYS B 1 83 ? 5.941 -6.195 1.776 1 98.5 83 CYS B CA 1
ATOM 1721 C C . CYS B 1 83 ? 4.598 -5.934 2.445 1 98.5 83 CYS B C 1
ATOM 1723 O O . CYS B 1 83 ? 3.559 -6.375 1.955 1 98.5 83 CYS B O 1
ATOM 1725 N N . ILE B 1 84 ? 4.621 -5.223 3.482 1 98.5 84 ILE B N 1
ATOM 1726 C CA . ILE B 1 84 ? 3.445 -4.812 4.246 1 98.5 84 ILE B CA 1
ATOM 1727 C C . ILE B 1 84 ? 2.4 -4.215 3.305 1 98.5 84 ILE B C 1
ATOM 1729 O O . ILE B 1 84 ? 1.24 -4.633 3.312 1 98.5 84 ILE B O 1
ATOM 1733 N N . MET B 1 85 ? 2.781 -3.287 2.455 1 98.62 85 MET B N 1
ATOM 1734 C CA . MET B 1 85 ? 1.877 -2.594 1.542 1 98.62 85 MET B CA 1
ATOM 1735 C C . MET B 1 85 ? 1.244 -3.57 0.557 1 98.62 85 MET B C 1
ATOM 1737 O O . MET B 1 85 ? 0.024 -3.582 0.385 1 98.62 85 MET B O 1
ATOM 1741 N N . CYS B 1 86 ? 2.002 -4.363 -0.027 1 98.81 86 CYS B N 1
ATOM 1742 C CA . CYS B 1 86 ? 1.515 -5.324 -1.012 1 98.81 86 CYS B CA 1
ATOM 1743 C C . CYS B 1 86 ? 0.687 -6.414 -0.345 1 98.81 86 CYS B C 1
ATOM 1745 O O . CYS B 1 86 ? -0.263 -6.93 -0.938 1 98.81 86 CYS B O 1
ATOM 1747 N N . SER B 1 87 ? 1.092 -6.77 0.849 1 98.75 87 SER B N 1
ATOM 1748 C CA . SER B 1 87 ? 0.338 -7.781 1.585 1 98.75 87 SER B CA 1
ATOM 1749 C C . SER B 1 87 ? -1.085 -7.309 1.868 1 98.75 87 SER B C 1
ATOM 1751 O O . SER B 1 87 ? -2.027 -8.102 1.822 1 98.75 87 SER B O 1
ATOM 1753 N N . TYR B 1 88 ? -1.265 -6.043 2.162 1 98.75 88 TYR B N 1
ATOM 1754 C CA . TYR B 1 88 ? -2.604 -5.48 2.303 1 98.75 88 TYR B CA 1
ATOM 1755 C C . TYR B 1 88 ? -3.426 -5.711 1.042 1 98.75 88 TYR B C 1
ATOM 1757 O O . TYR B 1 88 ? -4.574 -6.156 1.115 1 98.75 88 TYR B O 1
ATOM 1765 N N . LEU B 1 89 ? -2.83 -5.375 -0.036 1 98.31 89 LEU B N 1
ATOM 1766 C CA . LEU B 1 89 ? -3.488 -5.504 -1.332 1 98.31 89 LEU B CA 1
ATOM 1767 C C . LEU B 1 89 ? -3.875 -6.957 -1.6 1 98.31 89 LEU B C 1
ATOM 1769 O O . LEU B 1 89 ? -4.984 -7.23 -2.062 1 98.31 89 LEU B O 1
ATOM 1773 N N . ILE B 1 90 ? -2.984 -7.879 -1.321 1 98.75 90 ILE B N 1
ATOM 1774 C CA . ILE B 1 90 ? -3.203 -9.305 -1.525 1 98.75 90 ILE B CA 1
ATOM 1775 C C . ILE B 1 90 ? -4.379 -9.773 -0.668 1 98.75 90 ILE B C 1
ATOM 1777 O O . ILE B 1 90 ? -5.266 -10.477 -1.154 1 98.75 90 ILE B O 1
ATOM 1781 N N . ARG B 1 91 ? -4.395 -9.344 0.569 1 98.62 91 ARG B N 1
ATOM 1782 C CA . ARG B 1 91 ? -5.465 -9.734 1.478 1 98.62 91 ARG B CA 1
ATOM 1783 C C . ARG B 1 91 ? -6.789 -9.094 1.071 1 98.62 91 ARG B C 1
ATOM 1785 O O . ARG B 1 91 ? -7.84 -9.742 1.119 1 98.62 91 ARG B O 1
ATOM 1792 N N . HIS B 1 92 ? -6.738 -7.852 0.673 1 97.88 92 HIS B N 1
ATOM 1793 C CA . HIS B 1 92 ? -7.938 -7.137 0.248 1 97.88 92 HIS B CA 1
ATOM 1794 C C . HIS B 1 92 ? -8.633 -7.863 -0.899 1 97.88 92 HIS B C 1
ATOM 1796 O O . HIS B 1 92 ? -9.859 -7.957 -0.925 1 97.88 92 HIS B O 1
ATOM 1802 N N . HIS B 1 93 ? -7.848 -8.352 -1.831 1 98.25 93 HIS B N 1
ATOM 1803 C CA . HIS B 1 93 ? -8.398 -9.023 -3.004 1 98.25 93 HIS B CA 1
ATOM 1804 C C . HIS B 1 93 ? -8.586 -10.516 -2.752 1 98.25 93 HIS B C 1
ATOM 1806 O O . HIS B 1 93 ? -9.031 -11.242 -3.639 1 98.25 93 HIS B O 1
ATOM 1812 N N . ARG B 1 94 ? -8.18 -11.039 -1.607 1 98.31 94 ARG B N 1
ATOM 1813 C CA . ARG B 1 94 ? -8.375 -12.414 -1.152 1 98.31 94 ARG B CA 1
ATOM 1814 C C . ARG B 1 94 ? -7.707 -13.406 -2.1 1 98.31 94 ARG B C 1
ATOM 1816 O O . ARG B 1 94 ? -8.289 -14.438 -2.434 1 98.31 94 ARG B O 1
ATOM 1823 N N . ILE B 1 95 ? -6.543 -13.008 -2.592 1 98.75 95 ILE B N 1
ATOM 1824 C CA . ILE B 1 95 ? -5.781 -13.922 -3.43 1 98.75 95 ILE B CA 1
ATOM 1825 C C . ILE B 1 95 ? -5.578 -15.25 -2.693 1 98.75 95 ILE B C 1
ATOM 1827 O O . ILE B 1 95 ? -5.164 -15.258 -1.531 1 98.75 95 ILE B O 1
ATOM 1831 N N . ALA B 1 96 ? -5.793 -16.344 -3.314 1 98.5 96 ALA B N 1
ATOM 1832 C CA . ALA B 1 96 ? -5.957 -17.641 -2.672 1 98.5 96 ALA B CA 1
ATOM 1833 C C . ALA B 1 96 ? -4.609 -18.219 -2.25 1 98.5 96 ALA B C 1
ATOM 1835 O O . ALA B 1 96 ? -4.516 -18.906 -1.23 1 98.5 96 ALA B O 1
ATOM 1836 N N . LYS B 1 97 ? -3.615 -17.984 -3.107 1 98.31 97 LYS B N 1
ATOM 1837 C CA . LYS B 1 97 ? -2.314 -18.609 -2.885 1 98.31 97 LYS B CA 1
ATOM 1838 C C . LYS B 1 97 ? -1.178 -17.656 -3.262 1 98.31 97 LYS B C 1
ATOM 1840 O O . LYS B 1 97 ? -1.28 -16.922 -4.242 1 98.31 97 LYS B O 1
ATOM 1845 N N . LEU B 1 98 ? -0.144 -17.719 -2.438 1 98.5 98 LEU B N 1
ATOM 1846 C CA . LEU B 1 98 ? 1.062 -16.938 -2.654 1 98.5 98 LEU B CA 1
ATOM 1847 C C . LEU B 1 98 ? 2.303 -17.812 -2.65 1 98.5 98 LEU B C 1
ATOM 1849 O O . LEU B 1 98 ? 2.494 -18.625 -1.733 1 98.5 98 LEU B O 1
ATOM 1853 N N . VAL B 1 99 ? 3.084 -17.672 -3.695 1 98.06 99 VAL B N 1
ATOM 1854 C CA . VAL B 1 99 ? 4.383 -18.328 -3.805 1 98.06 99 VAL B CA 1
ATOM 1855 C C . VAL B 1 99 ? 5.477 -17.281 -3.988 1 98.06 99 VAL B C 1
ATOM 1857 O O . VAL B 1 99 ? 5.391 -16.438 -4.883 1 98.06 99 VAL B O 1
ATOM 1860 N N . PHE B 1 100 ? 6.492 -17.344 -3.131 1 97.62 100 PHE B N 1
ATOM 1861 C CA . PHE B 1 100 ? 7.551 -16.375 -3.342 1 97.62 100 PHE B CA 1
ATOM 1862 C C . PHE B 1 100 ? 8.914 -16.969 -3.018 1 97.62 100 PHE B C 1
ATOM 1864 O O . PHE B 1 100 ? 9 -18.016 -2.367 1 97.62 100 PHE B O 1
ATOM 1871 N N . GLY B 1 101 ? 9.93 -16.328 -3.463 1 95.44 101 GLY B N 1
ATOM 1872 C CA . GLY B 1 101 ? 11.289 -16.812 -3.33 1 95.44 101 GLY B CA 1
ATOM 1873 C C . GLY B 1 101 ? 11.992 -16.281 -2.092 1 95.44 101 GLY B C 1
ATOM 1874 O O . GLY B 1 101 ? 12 -16.938 -1.051 1 95.44 101 GLY B O 1
ATOM 1875 N N . VAL B 1 102 ? 12.398 -15.047 -2.084 1 95.5 102 VAL B N 1
ATOM 1876 C CA . VAL B 1 102 ? 13.289 -14.461 -1.083 1 95.5 102 VAL B CA 1
ATOM 1877 C C . VAL B 1 102 ? 12.469 -13.727 -0.03 1 95.5 102 VAL B C 1
ATOM 1879 O O . VAL B 1 102 ? 11.539 -12.977 -0.364 1 95.5 102 VAL B O 1
ATOM 1882 N N . SER B 1 103 ? 12.852 -13.984 1.256 1 95.88 103 SER B N 1
ATOM 1883 C CA . SER B 1 103 ? 12.211 -13.258 2.35 1 95.88 103 SER B CA 1
ATOM 1884 C C . SER B 1 103 ? 12.727 -11.828 2.441 1 95.88 103 SER B C 1
ATOM 1886 O O . SER B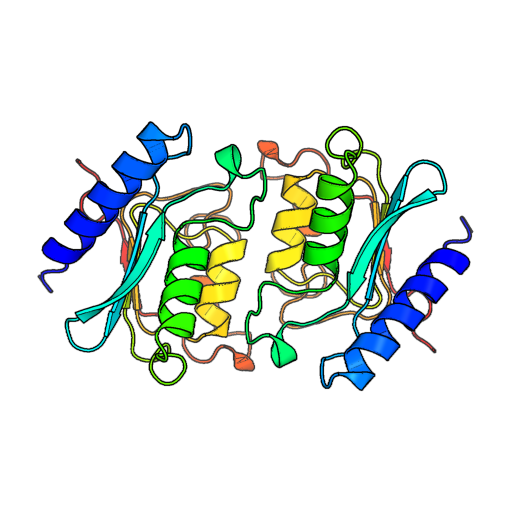 1 103 ? 13.836 -11.531 1.997 1 95.88 103 SER B O 1
ATOM 1888 N N . VAL B 1 104 ? 11.812 -10.961 3 1 95.62 104 VAL B N 1
ATOM 1889 C CA . VAL B 1 104 ? 12.148 -9.562 3.24 1 95.62 104 VAL B CA 1
ATOM 1890 C C . VAL B 1 104 ? 11.992 -9.242 4.727 1 95.62 104 VAL B C 1
ATOM 1892 O O . VAL B 1 104 ? 10.93 -8.797 5.164 1 95.62 104 VAL B O 1
ATOM 1895 N N . PRO B 1 105 ? 12.859 -9.43 5.562 1 91.94 105 PRO B N 1
ATOM 1896 C CA . PRO B 1 105 ? 12.766 -9.523 7.02 1 91.94 105 PRO B CA 1
ATOM 1897 C C . PRO B 1 105 ? 12.141 -8.281 7.652 1 91.94 105 PRO B C 1
ATOM 1899 O O . PRO B 1 105 ? 11.391 -8.391 8.625 1 91.94 105 PRO B O 1
ATOM 1902 N N . PHE B 1 106 ? 12.414 -7.016 7.328 1 95.88 106 PHE B N 1
ATOM 1903 C CA . PHE B 1 106 ? 12 -5.824 8.062 1 95.88 106 PHE B CA 1
ATOM 1904 C C . PHE B 1 106 ? 10.602 -5.391 7.652 1 95.88 106 PHE B C 1
ATOM 1906 O O . PHE B 1 106 ? 9.82 -4.922 8.484 1 95.88 106 PHE B O 1
ATOM 1913 N N . VAL B 1 107 ? 10.297 -5.695 6.469 1 97.81 107 VAL B N 1
ATOM 1914 C CA . VAL B 1 107 ? 9.031 -5.109 6.039 1 97.81 107 VAL B CA 1
ATOM 1915 C C . VAL B 1 107 ? 8.195 -6.164 5.312 1 97.81 107 VAL B C 1
ATOM 1917 O O . VAL B 1 107 ? 7.109 -5.867 4.816 1 97.81 107 VAL B O 1
ATOM 1920 N N . GLY B 1 108 ? 8.617 -7.391 5.262 1 97.94 108 GLY B N 1
ATOM 1921 C CA . GLY B 1 108 ? 7.828 -8.461 4.668 1 97.94 108 GLY B CA 1
ATOM 1922 C C . GLY B 1 108 ? 6.547 -8.75 5.426 1 97.94 108 GLY B C 1
ATOM 1923 O O . GLY B 1 108 ? 6.5 -8.625 6.648 1 97.94 108 GLY B O 1
ATOM 1924 N N . GLY B 1 109 ? 5.531 -9.18 4.703 1 97.94 109 GLY B N 1
ATOM 1925 C CA . GLY B 1 109 ? 4.219 -9.414 5.285 1 97.94 109 GLY B CA 1
ATOM 1926 C C . GLY B 1 109 ? 4.145 -10.711 6.07 1 97.94 109 GLY B C 1
ATOM 1927 O O . GLY B 1 109 ? 3.152 -10.969 6.758 1 97.94 109 GLY B O 1
ATOM 1928 N N . GLN B 1 110 ? 5.129 -11.492 5.996 1 96.56 110 GLN B N 1
ATOM 1929 C CA . GLN B 1 110 ? 5.172 -12.758 6.719 1 96.56 110 GLN B CA 1
ATOM 1930 C C . GLN B 1 110 ? 6.41 -12.836 7.613 1 96.56 110 GLN B C 1
ATOM 1932 O O . GLN B 1 110 ? 6.316 -13.211 8.781 1 96.56 110 GLN B O 1
ATOM 1937 N N . SER B 1 111 ? 7.527 -12.422 7.145 1 94.88 111 SER B N 1
ATOM 1938 C CA . SER B 1 111 ? 8.805 -12.625 7.828 1 94.88 111 SER B CA 1
ATOM 1939 C C . SER B 1 111 ? 9.062 -11.531 8.852 1 94.88 111 SER B C 1
ATOM 1941 O O . SER B 1 111 ? 9.898 -11.688 9.75 1 94.88 111 SER B O 1
ATOM 1943 N N . SER B 1 112 ? 8.453 -10.375 8.68 1 95.25 112 SER B N 1
ATOM 1944 C CA . SER B 1 112 ? 8.648 -9.281 9.617 1 95.25 112 SER B CA 1
ATOM 1945 C C . SER B 1 112 ? 7.742 -9.422 10.836 1 95.25 112 SER B C 1
ATOM 1947 O O . SER B 1 112 ? 7.074 -10.445 11 1 95.25 112 SER B O 1
ATOM 1949 N N . GLU B 1 113 ? 7.781 -8.398 11.703 1 95 113 GLU B N 1
ATOM 1950 C CA . GLU B 1 113 ? 6.918 -8.414 12.883 1 95 113 GLU B CA 1
ATOM 1951 C C . GLU B 1 113 ? 5.457 -8.188 12.5 1 95 113 GLU B C 1
ATOM 1953 O O . GLU B 1 113 ? 4.566 -8.336 13.336 1 95 113 GLU B O 1
ATOM 1958 N N . PHE B 1 114 ? 5.195 -7.879 11.211 1 96.12 114 PHE B N 1
ATOM 1959 C CA . PHE B 1 114 ? 3.844 -7.598 10.742 1 96.12 114 PHE B CA 1
ATOM 1960 C C . PHE B 1 114 ? 3.305 -8.758 9.914 1 96.12 114 PHE B C 1
ATOM 1962 O O . PHE B 1 114 ? 3.506 -8.805 8.703 1 96.12 114 PHE B O 1
ATOM 1969 N N . LYS B 1 115 ? 2.516 -9.57 10.438 1 96.06 115 LYS B N 1
ATOM 1970 C CA . LYS B 1 115 ? 2.055 -10.797 9.789 1 96.06 115 LYS B CA 1
ATOM 1971 C C . LYS B 1 115 ? 0.729 -10.578 9.07 1 96.06 115 LYS B C 1
ATOM 1973 O O . LYS B 1 115 ? -0.25 -11.281 9.328 1 96.06 115 LYS B O 1
ATOM 1978 N N . ILE B 1 116 ? 0.792 -9.672 8.148 1 98.25 116 ILE B N 1
ATOM 1979 C CA . ILE B 1 116 ? -0.396 -9.25 7.418 1 98.25 116 ILE B CA 1
ATOM 1980 C C . ILE B 1 116 ? -0.929 -10.414 6.582 1 98.25 116 ILE B C 1
ATOM 1982 O O . ILE B 1 116 ? -2.141 -10.625 6.508 1 98.25 116 ILE B O 1
ATOM 1986 N N . LEU B 1 117 ? -0.075 -11.203 6.004 1 98.38 117 LEU B N 1
ATOM 1987 C CA . LEU B 1 117 ? -0.461 -12.289 5.109 1 98.38 117 LEU B CA 1
ATOM 1988 C C . LEU B 1 117 ? -1.114 -13.422 5.891 1 98.38 117 LEU B C 1
ATOM 1990 O O . LEU B 1 117 ? -1.964 -14.141 5.355 1 98.38 117 LEU B O 1
ATOM 1994 N N . GLU B 1 118 ? -0.84 -13.453 7.113 1 96.94 118 GLU B N 1
ATOM 1995 C CA . GLU B 1 118 ? -1.229 -14.641 7.871 1 96.94 118 GLU B CA 1
ATOM 1996 C C . GLU B 1 118 ? -2.426 -14.352 8.773 1 96.94 118 GLU B C 1
ATOM 1998 O O . GLU B 1 118 ? -3.068 -15.273 9.273 1 96.94 118 GLU B O 1
ATOM 2003 N N . THR B 1 119 ? -2.691 -13.117 9.031 1 97.12 119 THR B N 1
ATOM 2004 C CA . THR B 1 119 ? -3.717 -12.773 10.008 1 97.12 119 THR B CA 1
ATOM 2005 C C . THR B 1 119 ? -5.098 -13.188 9.516 1 97.12 119 THR B C 1
ATOM 2007 O O . THR B 1 119 ? -5.367 -13.164 8.312 1 97.12 119 THR B O 1
ATOM 2010 N N . GLU B 1 120 ? -5.996 -13.57 10.43 1 96.56 120 GLU B N 1
ATOM 2011 C CA . GLU B 1 120 ? -7.387 -13.875 10.109 1 96.56 120 GLU B CA 1
ATOM 2012 C C . GLU B 1 120 ? -8.344 -13.078 11 1 96.56 120 GLU B C 1
ATOM 2014 O O . GLU B 1 120 ? -9.492 -13.492 11.203 1 96.56 120 GLU B O 1
ATOM 2019 N N . THR B 1 121 ? -7.848 -11.992 11.523 1 95.31 121 THR B N 1
ATOM 2020 C CA . THR B 1 121 ? -8.617 -11.188 12.469 1 95.31 121 THR B CA 1
ATOM 2021 C C . THR B 1 121 ? -9.367 -10.07 11.75 1 95.31 121 THR B C 1
ATOM 2023 O O . THR B 1 121 ? -10.172 -9.367 12.352 1 95.31 121 THR B O 1
ATOM 2026 N N . VAL B 1 122 ? -9.086 -9.828 10.484 1 97.31 122 VAL B N 1
ATOM 2027 C CA . VAL B 1 122 ? -9.789 -8.828 9.68 1 97.31 122 VAL B CA 1
ATOM 2028 C C . VAL B 1 122 ? -10.969 -9.484 8.961 1 97.31 122 VAL B C 1
ATOM 2030 O O . VAL B 1 122 ? -10.773 -10.25 8.016 1 97.31 122 VAL B O 1
ATOM 2033 N N . PRO B 1 123 ? -12.156 -9.234 9.32 1 95.75 123 PRO B N 1
ATOM 2034 C CA . PRO B 1 123 ? -13.32 -9.977 8.836 1 95.75 123 PRO B CA 1
ATOM 2035 C C . PRO B 1 123 ? -13.477 -9.898 7.316 1 95.75 123 PRO B C 1
ATOM 2037 O O . PRO B 1 123 ? -13.773 -10.898 6.664 1 95.75 123 PRO B O 1
ATOM 2040 N N . LYS B 1 124 ? -13.203 -8.812 6.758 1 95.56 124 LYS B N 1
ATOM 2041 C CA . LYS B 1 124 ? -13.469 -8.609 5.336 1 95.56 124 LYS B CA 1
ATOM 2042 C C . LYS B 1 124 ? -12.461 -9.359 4.477 1 95.56 124 LYS B C 1
ATOM 2044 O O . LYS B 1 124 ? -12.664 -9.523 3.27 1 95.56 124 LYS B O 1
ATOM 2049 N N . TRP B 1 125 ? -11.281 -9.812 5.039 1 97.44 125 TRP B N 1
ATOM 2050 C CA . TRP B 1 125 ? -10.203 -10.414 4.266 1 97.44 125 TRP B CA 1
ATOM 2051 C C . TRP B 1 125 ? -10.438 -11.914 4.086 1 97.44 125 TRP B C 1
ATOM 2053 O O . TRP B 1 125 ? -9.82 -12.539 3.221 1 97.44 125 TRP B O 1
ATOM 2063 N N . GLY B 1 126 ? -11.344 -12.492 4.852 1 95.69 126 GLY B N 1
ATOM 2064 C CA . GLY B 1 126 ? -11.578 -13.922 4.75 1 95.69 126 GLY B CA 1
ATOM 2065 C C . GLY B 1 126 ? -10.383 -14.75 5.164 1 95.69 126 GLY B C 1
ATOM 2066 O O . GLY B 1 126 ? -9.633 -14.367 6.062 1 95.69 126 GLY B O 1
ATOM 2067 N N . ASN B 1 127 ? -10.211 -15.969 4.59 1 96.81 127 ASN B N 1
ATOM 2068 C CA . ASN B 1 127 ? -9.125 -16.875 4.934 1 96.81 127 ASN B CA 1
ATOM 2069 C C . ASN B 1 127 ? -7.777 -16.359 4.43 1 96.81 127 ASN B C 1
ATOM 2071 O O . ASN B 1 127 ? -7.711 -15.688 3.398 1 96.81 127 ASN B O 1
ATOM 2075 N N . LYS B 1 128 ? -6.758 -16.672 5.129 1 98.06 128 LYS B N 1
ATOM 2076 C CA . LYS B 1 128 ? -5.414 -16.344 4.66 1 98.06 128 LYS B CA 1
ATOM 2077 C C . LYS B 1 128 ? -5.07 -17.141 3.402 1 98.06 128 LYS B C 1
ATOM 2079 O O . LYS B 1 128 ? -5.613 -18.234 3.18 1 98.06 128 LYS B O 1
ATOM 2084 N N . PRO B 1 129 ? -4.184 -16.625 2.643 1 98.5 129 PRO B N 1
ATOM 2085 C CA . PRO B 1 129 ? -3.729 -17.406 1.495 1 98.5 129 PRO B CA 1
ATOM 2086 C C . PRO B 1 129 ? -2.873 -18.609 1.905 1 98.5 129 PRO B C 1
ATOM 2088 O O . PRO B 1 129 ? -2.27 -18.594 2.98 1 98.5 129 PRO B O 1
ATOM 2091 N N . GLU B 1 130 ? -2.938 -19.625 1.094 1 98.19 130 GLU B N 1
ATOM 2092 C CA . GLU B 1 130 ? -1.856 -20.594 1.176 1 98.19 130 GLU B CA 1
ATOM 2093 C C . GLU B 1 130 ? -0.515 -19.969 0.805 1 98.19 130 GLU B C 1
ATOM 2095 O O . GLU B 1 130 ? -0.416 -19.25 -0.189 1 98.19 130 GLU B O 1
ATOM 2100 N N . ILE B 1 131 ? 0.504 -20.219 1.582 1 97.62 131 ILE B N 1
ATOM 2101 C CA . ILE B 1 131 ? 1.787 -19.578 1.328 1 97.62 131 ILE B CA 1
ATOM 2102 C C . ILE B 1 131 ? 2.875 -20.625 1.163 1 97.62 131 ILE B C 1
ATOM 2104 O O . ILE B 1 131 ? 2.99 -21.547 1.984 1 97.62 131 ILE B O 1
ATOM 2108 N N . GLU B 1 132 ? 3.594 -20.531 0.111 1 95.62 132 GLU B N 1
ATOM 2109 C CA . GLU B 1 132 ? 4.801 -21.328 -0.138 1 95.62 132 GLU B CA 1
ATOM 2110 C C . GLU B 1 132 ? 6.012 -20.422 -0.36 1 95.62 132 GLU B C 1
ATOM 2112 O O . GLU B 1 132 ? 6.02 -19.594 -1.279 1 95.62 132 GLU B O 1
ATOM 2117 N N . SER B 1 133 ? 7.023 -20.547 0.516 1 92.06 133 SER B N 1
ATOM 2118 C CA . SER B 1 133 ? 8.195 -19.672 0.433 1 92.06 133 SER B CA 1
ATOM 2119 C C . SER B 1 133 ? 9.461 -20.484 0.154 1 92.06 133 SER B C 1
ATOM 2121 O O . SER B 1 133 ? 9.453 -21.703 0.249 1 92.06 133 SER B O 1
ATOM 2123 N N . GLY B 1 134 ? 10.547 -19.719 -0.173 1 83.56 134 GLY B N 1
ATOM 2124 C CA . GLY B 1 134 ? 11.859 -20.344 -0.323 1 83.56 134 GLY B CA 1
ATOM 2125 C C . GLY B 1 134 ? 12.008 -21.125 -1.615 1 83.56 134 GLY B C 1
ATOM 2126 O O . GLY B 1 134 ? 12.789 -22.062 -1.688 1 83.56 134 GLY B O 1
ATOM 2127 N N . ILE B 1 135 ? 11.156 -20.719 -2.506 1 74.19 135 ILE B N 1
ATOM 2128 C CA . ILE B 1 135 ? 11.242 -21.391 -3.791 1 74.19 135 ILE B CA 1
ATOM 2129 C C . ILE B 1 135 ? 12.328 -20.75 -4.648 1 74.19 135 ILE B C 1
ATOM 2131 O O . ILE B 1 135 ? 12.43 -19.516 -4.707 1 74.19 135 ILE B O 1
ATOM 2135 N N . TRP B 1 136 ? 13.156 -21.375 -5.238 1 64.94 136 TRP B N 1
ATOM 2136 C CA . TRP B 1 136 ? 14.211 -20.969 -6.16 1 64.94 136 TRP B CA 1
ATOM 2137 C C . TRP B 1 136 ? 15.188 -20.016 -5.469 1 64.94 136 TRP B C 1
ATOM 2139 O O . TRP B 1 136 ? 15.68 -19.062 -6.086 1 64.94 136 TRP B O 1
ATOM 2149 N N . GLN B 1 137 ? 15.328 -20.031 -4.18 1 59.75 137 GLN B N 1
ATOM 2150 C CA . GLN B 1 137 ? 16.25 -19.172 -3.43 1 59.75 137 GLN B CA 1
ATOM 2151 C C . GLN B 1 137 ? 17.641 -19.203 -4.047 1 59.75 137 GLN B C 1
ATOM 2153 O O . GLN B 1 137 ? 18.406 -18.234 -3.92 1 59.75 137 GLN B O 1
ATOM 2158 N N . HIS B 1 138 ? 18.078 -20.234 -4.668 1 49.97 138 HIS B N 1
ATOM 2159 C CA . HIS B 1 138 ? 19.453 -20.391 -5.133 1 49.97 138 HIS B CA 1
ATOM 2160 C C . HIS B 1 138 ? 19.656 -19.703 -6.477 1 49.97 138 HIS B C 1
ATOM 2162 O O . HIS B 1 138 ? 20.797 -19.531 -6.922 1 49.97 138 HIS B O 1
ATOM 2168 N N . GLU B 1 139 ? 18.656 -19.047 -7.043 1 46.88 139 GLU B N 1
ATOM 2169 C CA . GLU B 1 139 ? 18.922 -18.531 -8.383 1 46.88 139 GLU B CA 1
ATOM 2170 C C . GLU B 1 139 ? 19.141 -17.031 -8.367 1 46.88 139 GLU B C 1
ATOM 2172 O O . GLU B 1 139 ? 18.625 -16.328 -7.488 1 46.88 139 GLU B O 1
#

Sequence (278 aa):
MDNYNQYMLECIQLAKQALEKGNPPVGSVLVFEDKIIGKGIESGKSSGDITQHAEILAVKDALKNGYRDVLEKSIMLSTHEPCIMCSYLIRHHRIAKLVFGVSVPFVGGQSSEFKILETETVPKWGNKPEIESGIWQHEMDNYNQYMLECIQLAKQALEKGNPPVGSVLVFEDKIIGKGIESGKSSGDITQHAEILAVKDALKNGYRDVLEKSIMLSTHEPCIMCSYLIRHHRIAKLVFGVSVPFVGGQSSEFKILETETVPKWGNKPEIESGIWQHE

InterPro domains:
  IPR002125 Cytidine and deoxycytidylate deaminase domain [PF00383] (2-101)
  IPR002125 Cytidine and deoxycytidylate deaminase domain [PS51747] (2-112)
  IPR016192 APOBEC/CMP deaminase, zinc-binding [PS00903] (53-90)
  IPR016193 Cytidine deaminase-like [SSF53927] (3-137)

Nearest PDB structures (foldseek):
  1wwr-assembly1_A  TM=9.433E-01  e=5.037E-13  Aquifex aeolicus
  3ocq-assembly1_A-2  TM=9.163E-01  e=1.549E-12  Salmonella enterica
  8e2s-assembly4_H  TM=8.816E-01  e=2.969E-13  Escherichia coli
  1z3a-assembly1_B  TM=9.096E-01  e=1.357E-12  Escherichia coli
  2a8n-assembly1_A  TM=9.031E-01  e=4.459E-12  Agrobacterium tumefaciens

pLDDT: mean 95.2, std 9.65, range [41.62, 98.94]

Foldseek 3Di:
DPCCPVVVVVQQVLLVVLVVLVHHRKKKFKDDPRDTQFIAHQCCVVVVNNCRGGLNRRVVSNVVSPNLPCQLVIEMEMAEADFPVSLVVSLQSNRAAYEYAYYDQPTGCPNYPHVSQCDPPDPNSHHHHHYHYNPPNVD/DPCCVVVVVVQQVLLVVLVVLVHHRKKKFKDDPRDTQFIAHQCCVVVVNNCRGGLNRRVVSNVVSPNLPCQLVIEMEMAEADFPVSLVVSLLSNRAAYEYAYYDQPTGCPNYPHVSQCDPPDPNSHHHHHYHYNPPNVD

Organism: NCBI:txid2305228